Protein AF-A0A3N1IJ67-F1 (afdb_monomer)

Secondary structure (DSSP, 8-state):
-PPPEEEEEESBSS-EEEEHHHHTTSPPEEEEEEEEETTTEEEEEEEEE-BHHHHHHHT-BSS-TT-HHHHTT-EEEEEETTS-EEEEEGGGT-TTT-SS--EEESEETTEE-TTT--EEE-TT-SSGGG--SSEEEEEEE-------S-------------SS----HHHHHHHHHHHHHHH-TTS--EEEEPPP-SSGGGGGGHHHHHHHHHHTPPTTS-EEEEGGG--SHHHHHTTS-HHHHHHHHHHHHHHHHT-SSS-HHHHHHHHHHHHHTTT-HHHHHHHTT--HHHHHHHHHHHHHHHT--TTSHHHHHHHHHHHHT-

Solvent-accessible surface area (backbone atoms only — not comparable to full-atom values): 18160 Å² total; per-residue (Å²): 134,74,71,27,59,26,38,40,42,64,48,39,77,49,62,43,79,44,36,44,80,60,48,66,74,46,72,73,46,76,48,80,39,63,30,65,38,98,90,72,46,76,44,80,48,40,34,32,20,19,41,44,42,62,59,48,56,70,23,35,48,84,53,54,88,87,40,66,78,58,41,58,45,23,37,36,41,38,31,22,72,87,72,50,70,40,78,43,49,41,44,59,39,33,79,92,68,27,92,52,72,25,26,44,18,38,24,49,71,87,42,74,22,43,63,63,19,37,27,39,41,52,72,82,45,76,56,52,84,65,46,36,56,24,30,40,35,39,35,37,42,61,81,62,76,84,78,87,74,97,66,93,83,79,73,75,78,65,76,73,80,69,85,65,83,80,59,48,77,66,46,55,48,48,60,51,46,54,55,56,44,66,77,38,77,93,51,78,46,58,35,37,35,41,63,92,62,96,51,76,88,46,52,82,55,31,64,58,35,10,54,39,18,18,51,49,42,60,86,96,49,63,33,76,31,52,35,74,72,51,80,46,70,63,53,50,51,50,45,49,58,69,70,58,34,40,53,48,16,44,70,55,46,38,58,52,73,76,47,88,71,74,53,42,68,60,52,52,53,48,51,54,43,24,58,77,41,79,60,33,56,66,59,26,11,61,75,68,76,46,57,48,68,58,47,50,54,48,49,58,49,48,23,67,51,53,74,38,52,72,88,39,68,70,44,41,49,52,52,51,53,23,62,73,32,107

Nearest PDB structures (foldseek):
  2xts-assembly1_C  TM=7.575E-01  e=1.659E-07  Paracoccus pantotrophus
  6y0k-assembly1_AAA-2  TM=5.637E-01  e=2.765E-08  Thermus thermophilus HB8
  9f80-assembly1_A  TM=6.313E-01  e=5.065E-05  Mycobacterium tuberculosis H37Rv
  3onq-assembly3_D  TM=6.256E-01  e=1.806E-04  Bifidobacterium adolescentis ATCC 15703
  3onq-assembly1_B-2  TM=7.001E-01  e=9.109E-04  Bifidobacterium adolescentis ATCC 15703

Foldseek 3Di:
DDFFWEWEEAQFPATDIDTLVRQVVADKDKDWAWAQDPVPGIDTKIFMTHFPLVVRVVRHGPFDPVDPVLQQQKKKWWAAPVRQIDIDTSLCQDPVRHPDTWGQTQDMPNHGCGRFATWTDRRPDRHCSRTGTHIHYMYMYSLDDDDDDDDDDDDPPPPPDPDDDPPDVLRVVQVVQVVVCVVPVVDAAFWEFEDDDPDPVCVVCGVVLGLLQSLLDDPPHRDYGYSVVCPDLLSNCSSPDLVVLQVLLCLQCVLLCVDDPPDSVVLLLLLVLCVVVVNDLVSSCVVVVHDSVVSVVSVVVSCVSRVADSVDPVSNVSNVSSNSSD

Mean predicted aligned error: 17.34 Å

Structure (mmCIF, N/CA/C/O backbone):
data_AF-A0A3N1IJ67-F1
#
_entry.id   AF-A0A3N1IJ67-F1
#
loop_
_atom_site.group_PDB
_atom_site.id
_atom_site.type_symbol
_atom_site.label_atom_id
_atom_site.label_alt_id
_atom_site.label_comp_id
_atom_site.label_asym_id
_atom_site.label_entity_id
_atom_site.label_seq_id
_atom_site.pdbx_PDB_ins_code
_atom_site.Cartn_x
_atom_site.Cartn_y
_atom_site.Cartn_z
_atom_site.occupancy
_atom_site.B_iso_or_equiv
_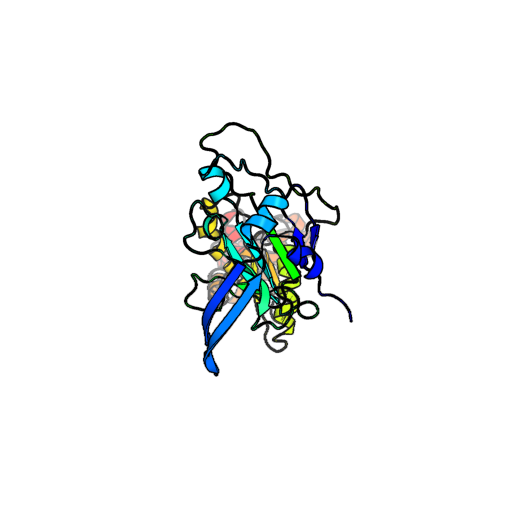atom_site.auth_seq_id
_atom_site.auth_comp_id
_atom_site.auth_asym_id
_atom_site.auth_atom_id
_atom_site.pdbx_PDB_model_num
ATOM 1 N N . MET A 1 1 ? 22.712 -24.349 -33.900 1.00 62.56 1 MET A N 1
ATOM 2 C CA . MET A 1 1 ? 22.867 -23.324 -32.844 1.00 62.56 1 MET A CA 1
ATOM 3 C C . MET A 1 1 ? 21.588 -22.506 -32.804 1.00 62.56 1 MET A C 1
ATOM 5 O O . MET A 1 1 ? 21.086 -22.170 -33.870 1.00 62.56 1 MET A O 1
ATOM 9 N N . THR A 1 2 ? 21.023 -22.254 -31.625 1.00 79.38 2 THR A N 1
ATOM 10 C CA . THR A 1 2 ? 19.795 -21.456 -31.481 1.00 79.38 2 THR A CA 1
ATOM 11 C C . THR A 1 2 ? 20.152 -19.975 -31.571 1.00 79.38 2 THR A C 1
ATOM 13 O O . THR A 1 2 ? 21.028 -19.523 -30.841 1.00 79.38 2 THR A O 1
ATOM 16 N N . LEU A 1 3 ? 19.504 -19.231 -32.470 1.00 89.31 3 LEU A N 1
ATOM 17 C CA . LEU A 1 3 ? 19.695 -17.783 -32.580 1.00 89.31 3 LEU A CA 1
ATOM 18 C C . LEU A 1 3 ? 18.987 -17.072 -31.426 1.00 89.31 3 LEU A C 1
ATOM 20 O O . LEU A 1 3 ? 17.816 -17.353 -31.149 1.00 89.31 3 LEU A O 1
ATOM 24 N N . ALA A 1 4 ? 19.672 -16.118 -30.802 1.00 90.94 4 ALA A N 1
ATOM 25 C CA . ALA A 1 4 ? 19.053 -15.225 -29.839 1.00 90.94 4 ALA A CA 1
ATOM 26 C C . ALA A 1 4 ? 18.039 -14.309 -30.541 1.00 90.94 4 ALA A C 1
ATOM 28 O O . ALA A 1 4 ? 18.234 -13.866 -31.679 1.00 90.94 4 ALA A O 1
ATOM 29 N N . ALA A 1 5 ? 16.933 -14.036 -29.853 1.00 91.88 5 ALA A N 1
ATOM 30 C CA . ALA A 1 5 ? 15.842 -13.236 -30.381 1.00 91.88 5 ALA A CA 1
ATOM 31 C C . ALA A 1 5 ? 15.432 -12.152 -29.384 1.00 91.88 5 ALA A C 1
ATOM 33 O O . ALA A 1 5 ? 15.178 -12.428 -28.213 1.00 91.88 5 ALA A O 1
ATOM 34 N N . LEU A 1 6 ? 15.302 -10.938 -29.902 1.00 95.25 6 LEU A N 1
ATOM 35 C CA . LEU A 1 6 ? 14.884 -9.732 -29.212 1.00 95.25 6 LEU A CA 1
ATOM 36 C C . LEU A 1 6 ? 13.409 -9.443 -29.517 1.00 95.25 6 LEU A C 1
ATOM 38 O O . LEU A 1 6 ? 13.013 -9.398 -30.682 1.00 95.25 6 LEU A O 1
ATOM 42 N N . ALA A 1 7 ? 12.588 -9.216 -28.495 1.00 95.56 7 ALA A N 1
ATOM 43 C CA . ALA A 1 7 ? 11.219 -8.736 -28.654 1.00 95.56 7 ALA A CA 1
ATOM 44 C C . ALA A 1 7 ? 11.161 -7.201 -28.668 1.00 95.56 7 ALA A C 1
ATOM 46 O O . ALA A 1 7 ? 11.639 -6.548 -27.746 1.00 95.56 7 ALA A O 1
ATOM 47 N N . LEU A 1 8 ? 10.520 -6.632 -29.684 1.00 95.69 8 LEU A N 1
ATOM 48 C CA . LEU A 1 8 ? 10.244 -5.209 -29.808 1.00 95.69 8 LEU A CA 1
ATOM 49 C C . LEU A 1 8 ? 8.745 -4.954 -29.599 1.00 95.69 8 LEU A C 1
ATOM 51 O O . LEU A 1 8 ? 7.914 -5.470 -30.350 1.00 95.69 8 LEU A O 1
ATOM 55 N N . THR A 1 9 ? 8.396 -4.196 -28.559 1.00 91.50 9 THR A N 1
ATOM 56 C CA . THR A 1 9 ? 7.014 -4.072 -28.055 1.00 91.50 9 THR A CA 1
ATOM 57 C C . THR A 1 9 ? 6.672 -2.649 -27.597 1.00 91.50 9 THR A C 1
ATOM 59 O O . THR A 1 9 ? 7.532 -1.771 -27.572 1.00 91.50 9 THR A O 1
ATOM 62 N N . GLY A 1 10 ? 5.417 -2.422 -27.196 1.00 89.50 10 GLY A N 1
ATOM 63 C CA . GLY A 1 10 ? 4.944 -1.139 -26.669 1.00 89.50 10 GLY A CA 1
ATOM 64 C C . GLY A 1 10 ? 4.146 -0.336 -27.695 1.00 89.50 10 GLY A C 1
ATOM 65 O O . GLY A 1 10 ? 3.434 -0.927 -28.507 1.00 89.50 10 GLY A O 1
ATOM 66 N N . ASP A 1 11 ? 4.257 0.989 -27.639 1.00 89.12 11 ASP A N 1
ATOM 67 C CA . ASP A 1 11 ? 3.524 1.949 -28.472 1.00 89.12 11 ASP A CA 1
ATOM 68 C C . ASP A 1 11 ? 4.128 2.050 -29.881 1.00 89.12 11 ASP A C 1
ATOM 70 O O . ASP A 1 11 ? 4.608 3.100 -30.316 1.00 89.12 11 ASP A O 1
ATOM 74 N N . LEU A 1 12 ? 4.111 0.918 -30.584 1.00 90.88 12 LEU A N 1
ATOM 75 C CA . LEU A 1 12 ? 4.636 0.721 -31.930 1.00 90.88 12 LEU A CA 1
ATOM 76 C C . LEU A 1 12 ? 3.528 0.199 -32.847 1.00 90.88 12 LEU A C 1
ATOM 78 O O . LEU A 1 12 ? 2.743 -0.668 -32.462 1.00 90.88 12 LEU A O 1
ATOM 82 N N . VAL A 1 13 ? 3.501 0.675 -34.087 1.00 91.38 13 VAL A N 1
ATOM 83 C CA . VAL A 1 13 ? 2.593 0.199 -35.139 1.00 91.38 13 VAL A CA 1
ATOM 84 C C . VAL A 1 13 ? 2.970 -1.218 -35.577 1.00 91.38 13 VAL A C 1
ATOM 86 O O . VAL A 1 13 ? 2.092 -2.028 -35.873 1.00 91.38 13 VAL A O 1
ATOM 89 N N . ARG A 1 14 ? 4.269 -1.542 -35.594 1.00 93.00 14 ARG A N 1
ATOM 90 C CA . ARG A 1 14 ? 4.808 -2.843 -36.018 1.00 93.00 14 ARG A CA 1
ATOM 91 C C . ARG A 1 14 ? 5.677 -3.492 -34.926 1.00 93.00 14 ARG A C 1
ATOM 93 O O . ARG A 1 14 ? 6.897 -3.558 -35.089 1.00 93.00 14 ARG A O 1
ATOM 100 N N . PRO A 1 15 ? 5.091 -4.010 -33.826 1.00 92.62 15 PRO A N 1
ATOM 101 C CA . PRO A 1 15 ? 5.814 -4.868 -32.889 1.00 92.62 15 PRO A CA 1
ATOM 102 C C . PRO A 1 15 ? 6.417 -6.074 -33.616 1.00 92.62 15 PRO A C 1
ATOM 104 O O . PRO A 1 15 ? 5.817 -6.615 -34.548 1.00 92.62 15 PRO A O 1
ATOM 107 N N . ALA A 1 16 ? 7.602 -6.512 -33.202 1.00 92.69 16 ALA A N 1
ATOM 108 C CA . ALA A 1 16 ? 8.335 -7.542 -33.928 1.00 92.69 16 ALA A CA 1
ATOM 109 C C . ALA A 1 16 ? 9.220 -8.379 -33.010 1.00 92.69 16 ALA A C 1
ATOM 111 O O . ALA A 1 16 ? 9.623 -7.948 -31.935 1.00 92.69 16 ALA A O 1
ATOM 112 N N . ARG A 1 17 ? 9.581 -9.574 -33.476 1.00 95.81 17 ARG A N 1
ATOM 113 C CA . ARG A 1 17 ? 10.693 -10.344 -32.920 1.00 95.81 17 ARG A CA 1
ATOM 114 C C . ARG A 1 17 ? 11.853 -10.292 -33.907 1.00 95.81 17 ARG A C 1
ATOM 116 O O . ARG A 1 17 ? 11.677 -10.631 -35.080 1.00 95.81 17 ARG A O 1
ATOM 123 N N . LEU A 1 18 ? 13.006 -9.816 -33.456 1.00 95.75 18 LEU A N 1
ATOM 124 C CA . LEU A 1 18 ? 14.184 -9.561 -34.279 1.00 95.75 18 LEU A CA 1
ATOM 125 C C . LEU A 1 18 ? 15.323 -10.494 -33.868 1.00 95.75 18 LEU A C 1
ATOM 127 O O . LEU A 1 18 ? 15.504 -10.786 -32.691 1.00 95.75 18 LEU A O 1
ATOM 131 N N . THR A 1 19 ? 16.093 -10.953 -34.845 1.00 96.56 19 THR A N 1
ATOM 132 C CA . THR A 1 19 ? 17.344 -11.697 -34.651 1.00 96.56 19 THR A CA 1
ATOM 133 C C . THR A 1 19 ? 18.490 -10.895 -35.261 1.00 96.56 19 THR A C 1
ATOM 135 O O . THR A 1 19 ? 18.246 -9.996 -36.072 1.00 96.56 19 THR A O 1
ATOM 138 N N . VAL A 1 20 ? 19.736 -11.230 -34.926 1.00 96.06 20 VAL A N 1
ATOM 139 C CA . VAL A 1 20 ? 20.925 -10.592 -35.522 1.00 96.06 20 VAL A CA 1
ATOM 140 C C . VAL A 1 20 ? 20.895 -10.599 -37.064 1.00 96.06 20 VAL A C 1
ATOM 142 O O . VAL A 1 20 ? 21.009 -9.517 -37.645 1.00 96.06 20 VAL A O 1
ATOM 145 N N . PRO A 1 21 ? 20.588 -11.718 -37.757 1.00 96.31 21 PRO A N 1
ATOM 146 C CA . PRO A 1 21 ? 20.438 -11.719 -39.216 1.00 96.31 21 PRO A CA 1
ATOM 147 C C . PRO A 1 21 ? 19.405 -10.725 -39.755 1.00 96.31 21 PRO A C 1
ATOM 149 O O . PRO A 1 21 ? 19.560 -10.182 -40.847 1.00 96.31 21 PRO A O 1
ATOM 152 N N . ARG A 1 22 ? 18.334 -10.460 -38.996 1.00 96.06 22 ARG A N 1
ATOM 153 C CA . ARG A 1 22 ? 17.338 -9.457 -39.382 1.00 96.06 22 ARG A CA 1
ATOM 154 C C . ARG A 1 22 ? 17.868 -8.040 -39.176 1.00 96.06 22 ARG A C 1
ATOM 156 O O . ARG A 1 22 ? 17.641 -7.204 -40.043 1.00 96.06 22 ARG A O 1
ATOM 163 N N . LEU A 1 23 ? 18.575 -7.782 -38.075 1.00 97.38 23 LEU A N 1
ATOM 164 C CA . LEU A 1 23 ? 19.175 -6.480 -37.754 1.00 97.38 23 LEU A CA 1
ATOM 165 C C . LEU A 1 23 ? 20.252 -6.051 -38.762 1.00 97.38 23 LEU A C 1
ATOM 167 O O . LEU A 1 23 ? 20.389 -4.862 -39.041 1.00 97.38 23 LEU A O 1
ATOM 171 N N . LEU A 1 24 ? 20.941 -7.009 -39.384 1.00 97.00 24 LEU A N 1
ATOM 172 C CA . LEU A 1 24 ? 21.907 -6.755 -40.459 1.00 97.00 24 LEU A CA 1
ATOM 173 C C . LEU A 1 24 ? 21.292 -6.125 -41.724 1.00 97.00 24 LEU A C 1
ATOM 175 O O . LEU A 1 24 ? 22.024 -5.622 -42.570 1.00 97.00 24 LEU A O 1
ATOM 179 N N . ARG A 1 25 ? 19.959 -6.131 -41.871 1.00 97.19 25 ARG A N 1
ATOM 180 C CA . ARG A 1 25 ? 19.266 -5.545 -43.034 1.00 97.19 25 ARG A CA 1
ATOM 181 C C . 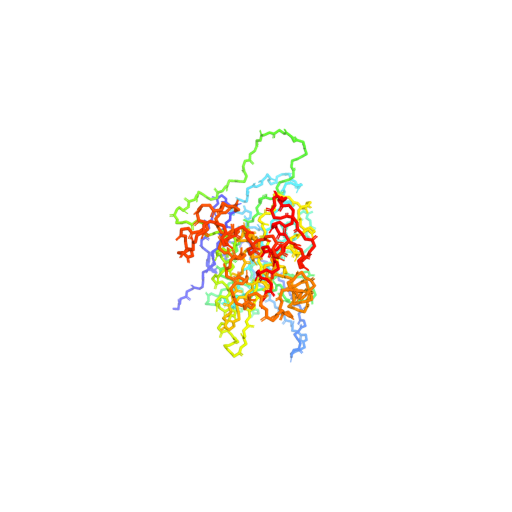ARG A 1 25 ? 19.160 -4.019 -42.987 1.00 97.19 25 ARG A C 1
ATOM 183 O O . ARG A 1 25 ? 18.834 -3.418 -44.006 1.00 97.19 25 ARG A O 1
ATOM 190 N N . TRP A 1 26 ? 19.397 -3.405 -41.830 1.00 98.19 26 TRP A N 1
ATOM 191 C CA . TRP A 1 26 ? 19.488 -1.949 -41.696 1.00 98.19 26 TRP A CA 1
ATOM 192 C C . TRP A 1 26 ? 20.908 -1.461 -42.026 1.00 98.19 26 TRP A C 1
ATOM 194 O O . TRP A 1 26 ? 21.849 -2.256 -41.971 1.00 98.19 26 TRP A O 1
ATOM 204 N N . PRO A 1 27 ? 21.105 -0.171 -42.352 1.00 98.00 27 PRO A N 1
ATOM 205 C CA . PRO A 1 27 ? 22.441 0.403 -42.478 1.00 98.00 27 PRO A CA 1
ATOM 206 C C . PRO A 1 27 ? 23.270 0.166 -41.211 1.00 98.00 27 PRO A C 1
ATOM 208 O O . PRO A 1 27 ? 22.806 0.414 -40.100 1.00 98.00 27 PRO A O 1
ATOM 211 N N . GLN A 1 28 ? 24.489 -0.347 -41.378 1.00 97.56 28 GLN A N 1
ATOM 212 C CA . GLN A 1 28 ? 25.373 -0.677 -40.262 1.00 97.56 28 GLN A CA 1
ATOM 213 C C . GLN A 1 28 ? 26.304 0.494 -39.950 1.00 97.56 28 GLN A C 1
ATOM 215 O O . GLN A 1 28 ? 26.880 1.108 -40.849 1.00 97.56 28 GLN A O 1
ATOM 220 N N . HIS A 1 29 ? 26.488 0.764 -38.664 1.00 96.75 29 HIS A N 1
ATOM 221 C CA . HIS A 1 29 ? 27.387 1.783 -38.140 1.00 96.75 29 HIS A CA 1
ATOM 222 C C . HIS A 1 29 ? 28.405 1.147 -37.204 1.00 96.75 29 HIS A C 1
ATOM 224 O O . HIS A 1 29 ? 28.196 0.038 -36.712 1.00 96.75 29 HIS A O 1
ATOM 230 N N . ARG A 1 30 ? 29.512 1.851 -36.970 1.00 96.06 30 ARG A N 1
ATOM 231 C CA . ARG A 1 30 ? 30.570 1.428 -36.055 1.00 96.06 30 ARG A CA 1
ATOM 232 C C . ARG A 1 30 ? 30.766 2.475 -34.973 1.00 96.06 30 ARG A C 1
ATOM 234 O O . ARG A 1 30 ? 30.673 3.665 -35.266 1.00 96.06 30 ARG A O 1
ATOM 241 N N . ALA A 1 31 ? 31.050 2.018 -33.762 1.00 93.06 31 ALA A N 1
ATOM 242 C CA . ALA A 1 31 ? 31.454 2.867 -32.654 1.00 93.06 31 ALA A CA 1
ATOM 243 C C . ALA A 1 31 ? 32.605 2.203 -31.897 1.00 93.06 31 ALA A C 1
ATOM 245 O O . ALA A 1 31 ? 32.491 1.052 -31.467 1.00 93.06 31 ALA A O 1
ATOM 246 N N . ASP A 1 32 ? 33.706 2.931 -31.745 1.00 91.19 32 ASP A N 1
ATOM 247 C CA . ASP A 1 32 ? 34.808 2.562 -30.865 1.00 91.19 32 ASP A CA 1
ATOM 248 C C . ASP A 1 32 ? 34.519 3.173 -29.492 1.00 91.19 32 ASP A C 1
ATOM 250 O O . ASP A 1 32 ? 34.453 4.394 -29.357 1.00 91.19 32 ASP A O 1
ATOM 254 N N . VAL A 1 33 ? 34.299 2.333 -28.480 1.00 86.88 33 VAL A N 1
ATOM 255 C CA . VAL A 1 33 ? 33.896 2.795 -27.147 1.00 86.88 33 VAL A CA 1
ATOM 256 C C . VAL A 1 33 ? 34.881 2.303 -26.105 1.00 86.88 33 VAL A C 1
ATOM 258 O O . VAL A 1 33 ? 35.372 1.174 -26.163 1.00 86.88 33 VAL A O 1
ATOM 261 N N . SER A 1 34 ? 35.171 3.179 -25.148 1.00 81.44 34 SER A N 1
ATOM 262 C CA . SER A 1 34 ? 36.040 2.882 -24.016 1.00 81.44 34 SER A CA 1
ATOM 263 C C . SER A 1 34 ? 35.209 2.937 -22.746 1.00 81.44 34 SER A C 1
ATOM 265 O O . SER A 1 34 ? 34.618 3.974 -22.461 1.00 81.44 34 SER A O 1
ATOM 267 N N . PHE A 1 35 ? 35.147 1.846 -21.990 1.00 70.44 35 PHE A N 1
ATOM 268 C CA . PHE A 1 35 ? 34.426 1.817 -20.719 1.00 70.44 35 PHE A CA 1
ATOM 269 C C . PHE A 1 35 ? 35.336 1.357 -19.588 1.00 70.44 35 PHE A C 1
ATOM 271 O O . PHE A 1 35 ? 36.131 0.428 -19.733 1.00 70.44 35 PHE A O 1
ATOM 278 N N . GLU A 1 36 ? 35.228 2.036 -18.451 1.00 66.19 36 GLU A N 1
ATOM 279 C CA . GLU A 1 36 ? 35.971 1.700 -17.245 1.00 66.19 36 GLU A CA 1
ATOM 280 C C . GLU A 1 36 ? 35.244 0.588 -16.482 1.00 66.19 36 GLU A C 1
ATOM 282 O O . GLU A 1 36 ? 34.134 0.769 -15.977 1.00 66.19 36 GLU A O 1
ATOM 287 N N . CYS A 1 37 ? 35.863 -0.590 -16.419 1.00 59.59 37 CYS A N 1
ATOM 288 C CA . CYS A 1 37 ? 35.397 -1.688 -15.585 1.00 59.59 37 CYS A CA 1
ATOM 289 C C . CYS A 1 37 ? 36.096 -1.621 -14.226 1.00 59.59 37 CYS A C 1
ATOM 291 O O . CYS A 1 37 ? 37.324 -1.680 -14.161 1.00 59.59 37 CYS A O 1
ATOM 293 N N . ALA A 1 38 ? 35.318 -1.607 -13.141 1.00 59.56 38 ALA A N 1
ATOM 294 C CA . ALA A 1 38 ? 35.835 -1.532 -11.771 1.00 59.56 38 ALA A CA 1
ATOM 295 C C . ALA A 1 38 ? 36.883 -2.616 -11.433 1.00 59.56 38 ALA A C 1
ATOM 297 O O . ALA A 1 38 ? 37.756 -2.393 -10.602 1.00 59.56 38 ALA A O 1
ATOM 298 N N . THR A 1 39 ? 36.811 -3.783 -12.078 1.00 61.97 39 THR A N 1
ATOM 299 C CA . THR A 1 39 ? 37.699 -4.932 -11.838 1.00 61.97 39 THR A CA 1
ATOM 300 C C . THR A 1 39 ? 38.798 -5.124 -12.881 1.00 61.97 39 THR A C 1
ATOM 302 O O . THR A 1 39 ? 39.750 -5.850 -12.614 1.00 61.97 39 THR A O 1
ATOM 305 N N . SER A 1 40 ? 38.697 -4.515 -14.065 1.00 63.22 40 SER A N 1
ATOM 306 C CA . SER A 1 40 ? 39.604 -4.803 -15.191 1.00 63.22 40 SER A CA 1
ATOM 307 C C . SER A 1 40 ? 40.135 -3.564 -15.916 1.00 63.22 40 SER A C 1
ATOM 309 O O . SER A 1 40 ? 40.696 -3.696 -17.002 1.00 63.22 40 SER A O 1
ATOM 311 N N . GLY A 1 41 ? 39.964 -2.376 -15.332 1.00 70.88 41 GLY A N 1
ATOM 312 C CA . GLY A 1 41 ? 40.426 -1.114 -15.905 1.00 70.88 41 GLY A CA 1
ATOM 313 C C . GLY A 1 41 ? 39.653 -0.703 -17.161 1.00 70.88 41 GLY A C 1
ATOM 314 O O . GLY A 1 41 ? 38.560 -1.206 -17.436 1.00 70.88 41 GLY A O 1
ATOM 315 N N . ILE A 1 42 ? 40.217 0.237 -17.920 1.00 77.38 42 ILE A N 1
ATOM 316 C CA . ILE A 1 42 ? 39.618 0.745 -19.159 1.00 77.38 42 ILE A CA 1
ATOM 317 C C . ILE A 1 42 ? 39.698 -0.330 -20.246 1.00 77.38 42 ILE A C 1
ATOM 319 O O . ILE A 1 42 ? 40.770 -0.843 -20.565 1.00 77.38 42 ILE A O 1
ATOM 323 N N . ARG A 1 43 ? 38.546 -0.662 -20.826 1.00 77.31 43 ARG A N 1
ATOM 324 C CA . ARG A 1 43 ? 38.395 -1.617 -21.924 1.00 77.31 43 ARG A CA 1
ATOM 325 C C . ARG A 1 43 ? 38.011 -0.868 -23.188 1.00 77.31 43 ARG A C 1
ATOM 327 O O . ARG A 1 43 ? 37.080 -0.070 -23.155 1.00 77.31 43 ARG A O 1
ATOM 334 N N . HIS A 1 44 ? 38.704 -1.155 -24.285 1.00 87.00 44 HIS A N 1
ATOM 335 C CA . HIS A 1 44 ? 38.412 -0.609 -25.607 1.00 87.00 44 HIS A CA 1
ATOM 336 C C . HIS A 1 44 ? 37.771 -1.698 -26.456 1.00 87.00 44 HIS A C 1
ATOM 338 O O . HIS A 1 44 ? 38.362 -2.762 -26.622 1.00 87.00 44 HIS A O 1
ATOM 344 N N . HIS A 1 45 ? 36.578 -1.429 -26.973 1.00 90.62 45 HIS A N 1
ATOM 345 C CA . HIS A 1 45 ? 35.849 -2.363 -27.820 1.00 90.62 45 HIS A CA 1
ATOM 346 C C . HIS A 1 45 ? 35.248 -1.629 -29.015 1.00 90.62 45 HIS A C 1
ATOM 348 O O . HIS A 1 45 ? 34.734 -0.513 -28.885 1.00 90.62 45 HIS A O 1
ATOM 354 N N . ARG A 1 46 ? 35.286 -2.273 -30.181 1.00 94.62 46 ARG A N 1
ATOM 355 C CA . ARG A 1 46 ? 34.627 -1.800 -31.395 1.00 94.62 46 ARG A CA 1
ATOM 356 C C . ARG A 1 46 ? 33.316 -2.536 -31.583 1.00 94.62 46 ARG A C 1
ATOM 358 O O . ARG A 1 46 ? 33.290 -3.745 -31.784 1.00 94.62 46 ARG A O 1
ATOM 365 N N . PHE A 1 47 ? 32.224 -1.792 -31.610 1.00 96.12 47 PHE A N 1
ATOM 366 C CA . PHE A 1 47 ? 30.901 -2.336 -31.875 1.00 96.12 47 PHE A CA 1
ATOM 367 C C . PHE A 1 47 ? 30.465 -2.015 -33.296 1.00 96.12 47 PHE A C 1
ATOM 369 O O . PHE A 1 47 ? 30.771 -0.939 -33.815 1.00 96.12 47 PHE A O 1
ATOM 376 N N . ALA A 1 48 ? 29.713 -2.927 -33.912 1.00 97.62 48 ALA A N 1
ATOM 377 C CA . ALA A 1 48 ? 29.010 -2.649 -35.158 1.00 97.62 48 ALA A CA 1
ATOM 378 C C . ALA A 1 48 ? 27.551 -3.096 -35.080 1.00 97.62 48 ALA A C 1
ATOM 380 O O . ALA A 1 48 ? 27.246 -4.144 -34.514 1.00 97.62 48 ALA A O 1
ATOM 381 N N . GLY A 1 49 ? 26.649 -2.291 -35.633 1.00 98.00 49 GLY A N 1
ATOM 382 C CA . GLY A 1 49 ? 25.212 -2.555 -35.651 1.00 98.00 49 GLY A CA 1
ATOM 383 C C . GLY A 1 49 ? 24.416 -1.406 -36.260 1.00 98.00 49 GLY A C 1
ATOM 384 O O . GLY A 1 49 ? 24.975 -0.332 -36.506 1.00 98.00 49 GLY A O 1
ATOM 385 N N . PRO A 1 50 ? 23.112 -1.595 -36.508 1.00 98.31 50 PRO A N 1
ATOM 386 C CA . PRO A 1 50 ? 22.246 -0.495 -36.896 1.00 98.31 50 PRO A CA 1
ATOM 387 C C . PRO A 1 50 ? 22.062 0.516 -35.765 1.00 98.31 50 PRO A C 1
ATOM 389 O O . PRO A 1 50 ? 22.225 0.200 -34.581 1.00 98.31 50 PRO A O 1
ATOM 392 N N . ARG A 1 51 ? 21.660 1.739 -36.125 1.00 98.25 51 ARG A N 1
ATOM 393 C CA . ARG A 1 51 ? 21.220 2.719 -35.127 1.00 98.25 51 ARG A CA 1
ATOM 394 C C . ARG A 1 51 ? 19.945 2.213 -34.479 1.00 98.25 51 ARG A C 1
ATOM 396 O O . ARG A 1 51 ? 19.022 1.778 -35.171 1.00 98.25 51 ARG A O 1
ATOM 403 N N . LEU A 1 52 ? 19.861 2.336 -33.158 1.00 98.06 52 LEU A N 1
ATOM 404 C CA . LEU A 1 52 ? 18.636 2.012 -32.437 1.00 98.06 52 LEU A CA 1
ATOM 405 C C . LEU A 1 52 ? 17.458 2.842 -32.973 1.00 98.06 52 LEU A C 1
ATOM 407 O O . LEU A 1 52 ? 16.363 2.313 -33.146 1.00 98.06 52 LEU A O 1
ATOM 411 N N . TYR A 1 53 ? 17.707 4.108 -33.321 1.00 97.62 53 TYR A N 1
ATOM 412 C CA . TYR A 1 53 ? 16.718 4.988 -33.943 1.00 97.62 53 TYR A CA 1
ATOM 413 C C . TYR A 1 53 ? 16.110 4.410 -35.216 1.00 97.62 53 TYR A C 1
ATOM 415 O O . TYR A 1 53 ? 14.891 4.333 -35.296 1.00 97.62 53 TYR A O 1
ATOM 423 N N . ASP A 1 54 ? 16.914 3.952 -36.177 1.00 97.56 54 ASP A N 1
ATOM 424 C CA . ASP A 1 54 ? 16.393 3.474 -37.465 1.00 97.56 54 ASP A CA 1
ATOM 425 C C . ASP A 1 54 ? 15.540 2.209 -37.297 1.00 97.56 54 ASP A C 1
ATOM 427 O O . ASP A 1 54 ? 14.509 2.044 -37.953 1.00 97.56 54 ASP A O 1
ATOM 431 N N . VAL A 1 55 ? 15.938 1.328 -36.372 1.00 98.00 55 VAL A N 1
ATOM 432 C CA . VAL A 1 55 ? 15.184 0.111 -36.041 1.00 98.00 55 VAL A CA 1
ATOM 433 C C . VAL A 1 55 ? 13.842 0.461 -35.393 1.00 98.00 55 VAL A C 1
ATOM 435 O O . VAL A 1 55 ? 12.807 -0.089 -35.774 1.00 98.00 55 VAL A O 1
ATOM 438 N N . LEU A 1 56 ? 13.836 1.381 -34.424 1.00 97.62 56 LEU A N 1
ATOM 439 C CA . LEU A 1 56 ? 12.612 1.781 -33.729 1.00 97.62 56 LEU A CA 1
ATOM 440 C C . LEU A 1 56 ? 11.700 2.644 -34.604 1.00 97.62 56 LEU A C 1
ATOM 442 O O . LEU A 1 56 ? 10.486 2.467 -34.560 1.00 97.62 56 LEU A O 1
ATOM 446 N N . ALA A 1 57 ? 12.260 3.540 -35.415 1.00 95.56 57 ALA A N 1
ATOM 447 C CA . ALA A 1 57 ? 11.522 4.368 -36.359 1.00 95.56 57 ALA A CA 1
ATOM 448 C C . ALA A 1 57 ? 10.835 3.509 -37.429 1.00 95.56 57 ALA A C 1
ATOM 450 O O . ALA A 1 57 ? 9.658 3.737 -37.714 1.00 95.56 57 ALA A O 1
ATOM 451 N N . ASP A 1 58 ? 11.502 2.467 -37.949 1.00 96.62 58 ASP A N 1
ATOM 452 C CA . ASP A 1 58 ? 10.842 1.495 -38.828 1.00 96.62 58 ASP A CA 1
ATOM 453 C C . ASP A 1 58 ? 9.698 0.776 -38.094 1.00 96.62 58 ASP A C 1
ATOM 455 O O . ASP A 1 58 ? 8.627 0.589 -38.655 1.00 96.62 58 ASP A O 1
ATOM 459 N N . ALA A 1 59 ? 9.810 0.465 -36.802 1.00 95.69 59 ALA A N 1
ATOM 460 C CA . ALA A 1 59 ? 8.685 -0.122 -36.065 1.00 95.69 59 ALA A CA 1
ATOM 461 C C . ALA A 1 59 ? 7.468 0.821 -35.891 1.00 95.69 59 ALA A C 1
ATOM 463 O O . ALA A 1 59 ? 6.389 0.363 -35.503 1.00 95.69 59 ALA A O 1
ATOM 464 N N . GLY A 1 60 ? 7.603 2.107 -36.231 1.00 94.44 60 GLY A N 1
ATOM 465 C CA . GLY A 1 60 ? 6.515 3.081 -36.285 1.00 94.44 60 GLY A CA 1
ATOM 466 C C . GLY A 1 60 ? 5.997 3.465 -34.899 1.00 94.44 60 GLY A C 1
ATOM 467 O O . GLY A 1 60 ? 4.909 3.032 -34.530 1.00 94.44 60 GLY A O 1
ATOM 468 N N . PRO A 1 61 ? 6.742 4.243 -34.102 1.00 92.94 61 PRO A N 1
ATOM 469 C CA . PRO A 1 61 ? 6.279 4.709 -32.799 1.00 92.94 61 PRO A CA 1
ATOM 470 C C . PRO A 1 61 ? 5.059 5.629 -32.925 1.00 92.94 61 PRO A C 1
ATOM 472 O O . PRO A 1 61 ? 4.912 6.360 -33.901 1.00 92.94 61 PRO A O 1
ATOM 475 N N . GLY A 1 62 ? 4.172 5.599 -31.928 1.00 88.62 62 GLY A N 1
ATOM 476 C CA . GLY A 1 62 ? 2.889 6.321 -31.920 1.00 88.62 62 GLY A CA 1
ATOM 477 C C . GLY A 1 62 ? 2.957 7.852 -31.758 1.00 88.62 62 GLY A C 1
ATOM 478 O O . GLY A 1 62 ? 2.122 8.424 -31.048 1.00 88.62 62 GLY A O 1
ATOM 479 N N . PHE A 1 63 ? 3.945 8.516 -32.359 1.00 87.44 63 PHE A N 1
ATOM 480 C CA . PHE A 1 63 ? 4.074 9.975 -32.433 1.00 87.44 63 PHE A CA 1
ATOM 481 C C . PHE A 1 63 ? 4.102 10.466 -33.882 1.00 87.44 63 PHE A C 1
ATOM 483 O O . PHE A 1 63 ? 4.361 9.701 -34.808 1.00 87.44 63 PHE A O 1
ATOM 490 N N . ASP A 1 64 ? 3.891 11.766 -34.073 1.00 85.56 64 ASP A N 1
ATOM 491 C CA . ASP A 1 64 ? 4.147 12.433 -35.349 1.00 85.56 64 ASP A CA 1
ATOM 492 C C . ASP A 1 64 ? 5.666 12.652 -35.547 1.00 85.56 64 ASP A C 1
ATOM 494 O O . ASP A 1 64 ? 6.282 13.413 -34.788 1.00 85.56 64 ASP A O 1
ATOM 498 N N . PRO A 1 65 ? 6.306 12.015 -36.552 1.00 84.38 65 PRO A N 1
ATOM 499 C CA . PRO A 1 65 ? 7.747 12.121 -36.768 1.00 84.38 65 PRO A CA 1
ATOM 500 C C . PRO A 1 65 ? 8.201 13.534 -37.166 1.00 84.38 65 PRO A C 1
ATOM 502 O O . PRO A 1 65 ? 9.356 13.886 -36.916 1.00 84.38 65 PRO A O 1
ATOM 505 N N . GLY A 1 66 ? 7.322 14.364 -37.738 1.00 86.50 66 GLY A N 1
ATOM 506 C CA . GLY A 1 66 ? 7.628 15.755 -38.085 1.00 86.50 66 GLY A CA 1
ATOM 507 C C . GLY A 1 66 ? 7.563 16.704 -36.886 1.00 86.50 66 GLY A C 1
ATOM 508 O O . GLY A 1 66 ? 8.155 17.786 -36.898 1.00 86.50 66 GLY A O 1
ATOM 509 N N . ARG A 1 67 ? 6.884 16.304 -35.805 1.00 87.50 67 ARG A N 1
ATOM 510 C CA . ARG A 1 67 ? 6.676 17.145 -34.626 1.00 87.50 67 ARG A CA 1
ATOM 511 C C . ARG A 1 67 ? 7.695 16.824 -33.541 1.00 87.50 67 ARG A C 1
ATOM 513 O O . ARG A 1 67 ? 7.416 16.077 -32.610 1.00 87.50 67 ARG A O 1
ATOM 520 N N . ARG A 1 68 ? 8.849 17.496 -33.587 1.00 86.25 68 ARG A N 1
ATOM 521 C CA . ARG A 1 68 ? 9.956 17.341 -32.618 1.00 86.25 68 ARG A CA 1
ATOM 522 C C . ARG A 1 68 ? 9.506 17.229 -31.154 1.00 86.25 68 ARG A C 1
ATOM 524 O O . ARG A 1 68 ? 9.900 16.300 -30.463 1.00 86.25 68 ARG A O 1
ATOM 531 N N . LYS A 1 69 ? 8.623 18.125 -30.695 1.00 84.44 69 LYS A N 1
ATOM 532 C CA . LYS A 1 69 ? 8.097 18.116 -29.314 1.00 84.44 69 LYS A CA 1
ATOM 533 C C . LYS A 1 69 ? 7.286 16.859 -28.962 1.00 84.44 69 LYS A C 1
ATOM 535 O O . LYS A 1 69 ? 7.273 16.470 -27.803 1.00 84.44 69 LYS A O 1
ATOM 540 N N . ASP A 1 70 ? 6.607 16.245 -29.930 1.00 84.88 70 ASP A N 1
ATOM 541 C CA . ASP A 1 70 ? 5.812 15.027 -29.717 1.00 84.88 70 ASP A CA 1
ATOM 542 C C . ASP A 1 70 ? 6.709 13.798 -29.518 1.00 84.88 70 ASP A C 1
ATOM 544 O O . ASP A 1 70 ? 6.397 12.934 -28.707 1.00 84.88 70 ASP A O 1
ATOM 548 N N . ARG A 1 71 ? 7.866 13.754 -30.189 1.00 90.75 71 ARG A N 1
ATOM 549 C CA . ARG A 1 71 ? 8.851 12.665 -30.063 1.00 90.75 71 ARG A CA 1
ATOM 550 C C . ARG A 1 71 ? 9.508 12.636 -28.679 1.00 90.75 71 ARG A C 1
ATOM 552 O O . ARG A 1 71 ? 9.731 11.569 -28.118 1.00 90.75 71 ARG A O 1
ATOM 559 N N . LEU A 1 72 ? 9.754 13.813 -28.092 1.00 89.00 72 LEU A N 1
ATOM 560 C CA . LEU A 1 72 ? 10.472 13.979 -26.817 1.00 89.00 72 LEU A CA 1
ATOM 561 C C . LEU A 1 72 ? 9.788 13.347 -25.595 1.00 89.00 72 LEU A C 1
ATOM 563 O O . LEU A 1 72 ? 10.440 13.171 -24.570 1.00 89.00 72 LEU A O 1
ATOM 567 N N . ARG A 1 73 ? 8.499 13.001 -25.674 1.00 88.69 73 ARG A N 1
ATOM 568 C CA . ARG A 1 73 ? 7.771 12.379 -24.552 1.00 88.69 73 ARG A CA 1
ATOM 569 C C . ARG A 1 73 ? 7.909 10.856 -24.482 1.00 88.69 73 ARG A C 1
ATOM 571 O O . ARG A 1 73 ? 7.316 10.248 -23.597 1.00 88.69 73 ARG A O 1
ATOM 578 N N . PHE A 1 74 ? 8.606 10.236 -25.432 1.00 91.69 74 PHE A N 1
ATOM 579 C CA . PHE A 1 74 ? 8.713 8.781 -25.515 1.00 91.69 74 PHE A CA 1
ATOM 580 C C . PHE A 1 74 ? 9.900 8.258 -24.706 1.00 91.69 74 PHE A C 1
ATOM 582 O O . PHE A 1 74 ? 10.998 8.816 -24.757 1.00 91.69 74 PHE A O 1
ATOM 589 N N . LEU A 1 75 ? 9.672 7.154 -23.994 1.00 94.94 75 LEU A N 1
ATOM 590 C CA . LEU A 1 75 ? 10.680 6.396 -23.259 1.00 94.94 75 LEU A CA 1
ATOM 591 C C . LEU A 1 75 ? 10.928 5.044 -23.926 1.00 94.94 75 LEU A C 1
ATOM 593 O O . LEU A 1 75 ? 10.046 4.460 -24.555 1.00 94.94 75 LEU A O 1
ATOM 597 N N . ILE A 1 76 ? 12.139 4.533 -23.759 1.00 97.38 76 ILE A N 1
ATOM 598 C CA . ILE A 1 76 ? 12.604 3.261 -24.295 1.00 97.38 76 ILE A CA 1
ATOM 599 C C . ILE A 1 76 ? 13.185 2.472 -23.127 1.00 97.38 76 ILE A C 1
ATOM 601 O O . ILE A 1 76 ? 14.178 2.881 -22.534 1.00 97.38 76 ILE A O 1
ATOM 605 N N . ALA A 1 77 ? 12.571 1.342 -22.793 1.00 96.44 77 ALA A N 1
ATOM 606 C CA . ALA A 1 77 ? 13.070 0.415 -21.786 1.00 96.44 77 ALA A CA 1
ATOM 607 C C . ALA A 1 77 ? 13.734 -0.786 -22.467 1.00 96.44 77 ALA A C 1
ATOM 609 O O . ALA A 1 77 ? 13.153 -1.394 -23.368 1.00 96.44 77 ALA A O 1
ATOM 610 N N . VAL A 1 78 ? 14.936 -1.138 -22.022 1.00 96.31 78 VAL A N 1
ATOM 611 C CA . VAL A 1 78 ? 15.769 -2.208 -22.583 1.00 96.31 78 VAL A CA 1
ATOM 612 C C . VAL A 1 78 ? 16.060 -3.238 -21.496 1.00 96.31 78 VAL A C 1
ATOM 614 O O . VAL A 1 78 ? 16.328 -2.871 -20.354 1.00 96.31 78 VAL A O 1
ATOM 617 N N . THR A 1 79 ? 15.971 -4.525 -21.837 1.00 94.06 79 THR A N 1
ATOM 618 C CA . THR A 1 79 ? 16.167 -5.656 -20.912 1.00 94.06 79 THR A CA 1
ATOM 619 C C . THR A 1 79 ? 17.179 -6.650 -21.474 1.00 94.06 79 THR A C 1
ATOM 621 O O . THR A 1 79 ? 17.012 -7.111 -22.606 1.00 94.06 79 THR A O 1
ATOM 624 N N . GLY A 1 80 ? 18.198 -6.987 -20.683 1.00 91.12 80 GLY A N 1
ATOM 625 C CA . GLY A 1 80 ? 19.215 -7.999 -20.982 1.00 91.12 80 GLY A CA 1
ATOM 626 C C . GLY A 1 80 ? 18.808 -9.414 -20.564 1.00 91.12 80 GLY A C 1
ATOM 627 O O . GLY A 1 80 ? 17.798 -9.620 -19.890 1.00 91.12 80 GLY A O 1
ATOM 628 N N . THR A 1 81 ? 19.588 -10.416 -20.970 1.00 89.38 81 THR A N 1
ATOM 629 C CA . THR A 1 81 ? 19.400 -11.824 -20.566 1.00 89.38 81 THR A CA 1
ATOM 630 C C . THR A 1 81 ? 19.651 -12.075 -19.080 1.00 89.38 81 THR A C 1
ATOM 632 O O . THR A 1 81 ? 19.110 -13.024 -18.524 1.00 89.38 81 THR A O 1
ATOM 635 N N . ASP A 1 82 ? 20.476 -11.250 -18.445 1.00 83.50 82 ASP A N 1
ATOM 636 C CA . ASP A 1 82 ? 20.876 -11.329 -17.036 1.00 83.50 82 ASP A CA 1
ATOM 637 C C . ASP A 1 82 ? 19.919 -10.581 -16.089 1.00 83.50 82 ASP A C 1
ATOM 639 O O . ASP A 1 82 ? 20.176 -10.483 -14.891 1.00 83.50 82 ASP A O 1
ATOM 643 N N . GLY A 1 83 ? 18.809 -10.053 -16.617 1.00 82.56 83 GLY A N 1
ATOM 644 C CA . GLY A 1 83 ? 17.875 -9.215 -15.866 1.00 82.56 83 GLY A CA 1
ATOM 645 C C . GLY A 1 83 ? 18.349 -7.770 -15.694 1.00 82.56 83 GLY A C 1
ATOM 646 O O . GLY A 1 83 ? 17.705 -7.012 -14.973 1.00 82.56 83 GLY A O 1
ATOM 647 N N . HIS A 1 84 ? 19.445 -7.363 -16.344 1.00 86.25 84 HIS A N 1
ATOM 648 C CA . HIS A 1 84 ? 19.889 -5.974 -16.331 1.00 86.25 84 HIS A CA 1
ATOM 649 C C . HIS A 1 84 ? 18.972 -5.094 -17.186 1.00 86.25 84 HIS A C 1
ATOM 651 O O . HIS A 1 84 ? 18.480 -5.505 -18.244 1.00 86.25 84 HIS A O 1
ATOM 657 N N . HIS A 1 85 ? 18.736 -3.865 -16.728 1.00 89.56 85 HIS A N 1
ATOM 658 C CA . HIS A 1 85 ? 17.781 -2.946 -17.339 1.00 89.56 85 HIS A CA 1
ATOM 659 C C . HIS A 1 85 ? 18.378 -1.556 -17.542 1.00 89.56 85 HIS A C 1
ATOM 661 O O . HIS A 1 85 ? 19.041 -1.012 -16.660 1.00 89.56 85 HIS A O 1
ATOM 667 N N . ALA A 1 86 ? 18.055 -0.943 -18.679 1.00 91.62 86 ALA A N 1
ATOM 668 C CA . ALA A 1 86 ? 18.317 0.469 -18.938 1.00 91.62 86 ALA A CA 1
ATOM 669 C C . ALA A 1 86 ? 17.062 1.166 -19.471 1.00 91.62 86 ALA A C 1
ATOM 671 O O . ALA A 1 86 ? 16.231 0.554 -20.146 1.00 91.62 86 ALA A O 1
ATOM 672 N N . VAL A 1 87 ? 16.947 2.463 -19.186 1.00 95.00 87 VAL A N 1
ATOM 673 C CA . VAL A 1 87 ? 15.916 3.340 -19.749 1.00 95.00 87 VAL A CA 1
ATOM 674 C C . VAL A 1 87 ? 16.594 4.495 -20.475 1.00 95.00 87 VAL A C 1
ATOM 676 O O . VAL A 1 87 ? 17.565 5.063 -19.973 1.00 95.00 87 VAL A O 1
ATOM 679 N N . LEU A 1 88 ? 16.067 4.826 -21.649 1.00 95.06 88 LEU A N 1
ATOM 680 C CA . LEU A 1 88 ? 16.458 5.969 -22.460 1.00 95.06 88 LEU A CA 1
ATOM 681 C C . LEU A 1 88 ? 15.219 6.799 -22.788 1.00 95.06 88 LEU A C 1
ATOM 683 O O . LEU A 1 88 ? 14.115 6.269 -22.922 1.00 95.06 88 LEU A O 1
ATOM 687 N N . SER A 1 89 ? 15.400 8.095 -22.974 1.00 95.00 89 SER A N 1
ATOM 688 C CA . SER A 1 89 ? 14.444 8.928 -23.695 1.00 95.00 89 SER A CA 1
ATOM 689 C C . SER A 1 89 ? 14.631 8.767 -25.205 1.00 95.00 89 SER A C 1
ATOM 691 O O . SER A 1 89 ? 15.730 8.497 -25.688 1.00 95.00 89 SER A O 1
ATOM 693 N N . TRP A 1 90 ? 13.570 8.982 -25.984 1.00 95.69 90 TRP A N 1
ATOM 694 C CA . TRP A 1 90 ? 13.678 8.993 -27.446 1.00 95.69 90 TRP A CA 1
ATOM 695 C C . TRP A 1 90 ? 14.657 10.066 -27.949 1.00 95.69 90 TRP A C 1
ATOM 697 O O . TRP A 1 90 ? 15.353 9.866 -28.941 1.00 95.69 90 TRP A O 1
ATOM 707 N N . ALA A 1 91 ? 14.757 11.186 -27.227 1.00 94.25 91 ALA A N 1
ATOM 708 C CA . ALA A 1 91 ? 15.685 12.275 -27.521 1.00 94.25 91 ALA A CA 1
ATOM 709 C C . ALA A 1 91 ? 17.152 11.817 -27.576 1.00 94.25 91 ALA A C 1
ATOM 711 O O . ALA A 1 91 ? 17.926 12.354 -28.359 1.00 94.25 91 ALA A O 1
ATOM 712 N N . GLU A 1 92 ? 17.532 10.815 -26.778 1.00 95.19 92 GLU A N 1
ATOM 713 C CA . GLU A 1 92 ? 18.911 10.312 -26.714 1.00 95.19 92 GLU A CA 1
ATOM 714 C C . GLU A 1 92 ? 19.333 9.509 -27.946 1.00 95.19 92 GLU A C 1
ATOM 716 O O . GLU A 1 92 ? 20.525 9.274 -28.132 1.00 95.19 92 GLU A O 1
ATOM 721 N N . ILE A 1 93 ? 18.383 9.074 -28.775 1.00 95.94 93 ILE A N 1
ATOM 722 C CA . ILE A 1 93 ? 18.669 8.300 -29.989 1.00 95.94 93 ILE A CA 1
ATOM 723 C C . ILE A 1 93 ? 18.310 9.058 -31.269 1.00 95.94 93 ILE A C 1
ATOM 725 O O . ILE A 1 93 ? 18.746 8.681 -32.352 1.00 95.94 93 ILE A O 1
ATOM 729 N N . ASP A 1 94 ? 17.491 10.101 -31.154 1.00 95.50 94 ASP A N 1
ATOM 730 C CA . ASP A 1 94 ? 16.968 10.872 -32.273 1.00 95.50 94 ASP A CA 1
ATOM 731 C C . ASP A 1 94 ? 18.058 11.783 -32.870 1.00 95.50 94 ASP A C 1
ATOM 733 O O . ASP A 1 94 ? 18.613 12.611 -32.145 1.00 95.50 94 ASP A O 1
ATOM 737 N N . PRO A 1 95 ? 18.359 11.678 -34.179 1.00 93.12 95 PRO A N 1
ATOM 738 C CA . PRO A 1 95 ? 19.432 12.437 -34.821 1.00 93.12 95 PRO A CA 1
ATOM 739 C C . PRO A 1 95 ? 19.204 13.957 -34.841 1.00 93.12 95 PRO A C 1
ATOM 741 O O . PRO A 1 95 ? 20.153 14.699 -35.073 1.00 93.12 95 PRO A O 1
ATOM 744 N N . ASP A 1 96 ? 17.980 14.441 -34.599 1.00 92.88 96 ASP A N 1
ATOM 745 C CA . ASP A 1 96 ? 17.724 15.880 -34.434 1.00 92.88 96 ASP A CA 1
ATOM 746 C C . ASP A 1 96 ? 18.226 16.426 -33.079 1.00 92.88 96 ASP A C 1
ATOM 748 O O . ASP A 1 96 ? 18.287 17.645 -32.906 1.00 92.88 96 ASP A O 1
ATOM 752 N N . PHE A 1 97 ? 18.530 15.558 -32.104 1.00 91.50 97 PHE A N 1
ATOM 753 C CA . PHE A 1 97 ? 18.872 15.948 -30.729 1.00 91.50 97 PHE A CA 1
ATOM 754 C C . PHE A 1 97 ? 20.183 15.336 -30.228 1.00 91.50 97 PHE A C 1
ATOM 756 O O . PHE A 1 97 ? 20.962 16.018 -29.562 1.00 91.50 97 PHE A O 1
ATOM 763 N N . ALA A 1 98 ? 20.415 14.056 -30.511 1.00 88.94 98 ALA A N 1
ATOM 764 C CA . ALA A 1 98 ? 21.582 13.322 -30.050 1.00 88.94 98 ALA A CA 1
ATOM 765 C C . ALA A 1 98 ? 22.811 13.636 -30.913 1.00 88.94 98 ALA A C 1
ATOM 767 O O . ALA A 1 98 ? 22.743 13.637 -32.141 1.00 88.94 98 ALA A O 1
ATOM 768 N N . ALA A 1 99 ? 23.951 13.866 -30.257 1.00 83.19 99 ALA A N 1
ATOM 769 C CA . ALA A 1 99 ? 25.220 14.125 -30.938 1.00 83.19 99 ALA A CA 1
ATOM 770 C C . ALA A 1 99 ? 25.857 12.846 -31.508 1.00 83.19 99 ALA A C 1
ATOM 772 O O . ALA A 1 99 ? 26.466 12.886 -32.575 1.00 83.19 99 ALA A O 1
ATOM 773 N N . GLU A 1 100 ? 25.700 11.714 -30.815 1.00 88.00 100 GLU A N 1
ATOM 774 C CA . GLU A 1 100 ? 26.270 10.425 -31.212 1.00 88.00 100 GLU A CA 1
ATOM 775 C C . GLU A 1 100 ? 25.185 9.344 -31.326 1.00 88.00 100 GLU A C 1
ATOM 777 O O . GLU A 1 100 ? 24.243 9.320 -30.530 1.00 88.00 100 GLU A O 1
ATOM 782 N N . PRO A 1 101 ? 25.278 8.447 -32.325 1.00 92.50 101 PRO A N 1
ATOM 783 C CA . PRO A 1 101 ? 24.255 7.442 -32.562 1.00 92.50 101 PRO A CA 1
ATOM 784 C C . PRO A 1 101 ? 24.349 6.291 -31.554 1.00 92.50 101 PRO A C 1
ATOM 786 O O . PRO A 1 101 ? 25.344 5.571 -31.502 1.00 92.50 101 PRO A O 1
ATOM 789 N N . VAL A 1 102 ? 23.253 6.039 -30.839 1.00 96.75 102 VAL A N 1
ATOM 790 C CA . VAL A 1 102 ? 23.083 4.814 -30.045 1.00 96.75 102 VAL A CA 1
ATOM 791 C C . VAL A 1 102 ? 22.908 3.622 -30.979 1.00 96.75 102 VAL A C 1
ATOM 793 O O . VAL A 1 102 ? 22.059 3.641 -31.878 1.00 96.75 102 VAL A O 1
ATOM 796 N N . LEU A 1 103 ? 23.697 2.571 -30.761 1.00 97.75 103 LEU A N 1
ATOM 797 C CA . LEU A 1 103 ? 23.702 1.381 -31.606 1.00 97.75 103 LEU A CA 1
ATOM 798 C C . LEU A 1 103 ? 22.999 0.209 -30.929 1.00 97.75 103 LEU A C 1
ATOM 800 O O . LEU A 1 103 ? 23.118 -0.012 -29.722 1.00 97.75 103 LEU A O 1
ATOM 804 N N . LEU A 1 104 ? 22.316 -0.583 -31.753 1.00 97.69 104 LEU A N 1
ATOM 805 C CA . LEU A 1 104 ? 21.900 -1.938 -31.423 1.00 97.69 104 LEU A CA 1
ATOM 806 C C . LEU A 1 104 ? 22.922 -2.896 -32.046 1.00 97.69 104 LEU A C 1
ATOM 808 O O . LEU A 1 104 ? 22.732 -3.396 -33.151 1.00 97.69 104 LEU A O 1
ATOM 812 N N . ALA A 1 105 ? 24.054 -3.070 -31.370 1.00 97.81 105 ALA A N 1
ATOM 813 C CA . ALA A 1 105 ? 25.211 -3.795 -31.871 1.00 97.81 105 ALA A CA 1
ATOM 814 C C . ALA A 1 105 ? 24.902 -5.274 -32.132 1.00 97.81 105 ALA A C 1
ATOM 816 O O . ALA A 1 105 ? 24.275 -5.956 -31.322 1.00 97.81 105 ALA A O 1
ATOM 817 N N . VAL A 1 106 ? 25.383 -5.766 -33.268 1.00 97.88 106 VAL A N 1
ATOM 818 C CA . VAL A 1 106 ? 25.300 -7.161 -33.714 1.00 97.88 106 VAL A CA 1
ATOM 819 C C . VAL A 1 106 ? 26.664 -7.851 -33.735 1.00 97.88 106 VAL A C 1
ATOM 821 O O . VAL A 1 106 ? 26.721 -9.069 -33.885 1.00 97.88 106 VAL A O 1
ATOM 824 N N . SER A 1 107 ? 27.752 -7.096 -33.568 1.00 97.25 107 SER A N 1
ATOM 825 C CA . SER A 1 107 ? 29.104 -7.624 -33.382 1.00 97.25 107 SER A CA 1
ATOM 826 C C . SER A 1 107 ? 29.928 -6.759 -32.428 1.00 97.25 107 SER A C 1
ATOM 828 O O . SER A 1 107 ? 29.733 -5.541 -32.364 1.00 97.25 107 SER A O 1
ATOM 830 N N . ILE A 1 108 ? 30.891 -7.388 -31.755 1.00 96.00 108 ILE A N 1
ATOM 831 C CA . ILE A 1 108 ? 31.923 -6.751 -30.926 1.00 96.00 108 ILE A CA 1
ATOM 832 C C . ILE A 1 108 ? 33.296 -7.260 -31.369 1.00 96.00 108 ILE A C 1
ATOM 834 O O . ILE A 1 108 ? 33.481 -8.466 -31.485 1.00 96.00 108 ILE A O 1
ATOM 838 N N . ASP A 1 109 ? 34.234 -6.362 -31.667 1.00 94.75 109 ASP A N 1
ATOM 839 C CA . ASP A 1 109 ? 35.574 -6.683 -32.186 1.00 94.75 109 ASP A CA 1
ATOM 840 C C . ASP A 1 109 ? 35.522 -7.729 -33.315 1.00 94.75 109 ASP A C 1
ATOM 842 O O . ASP A 1 109 ? 36.171 -8.772 -33.270 1.00 94.75 109 ASP A O 1
ATOM 846 N N . ASP A 1 110 ? 34.638 -7.473 -34.287 1.00 93.00 110 ASP A N 1
ATOM 847 C CA . ASP A 1 110 ? 34.337 -8.334 -35.439 1.00 93.00 110 ASP A CA 1
ATOM 848 C C . ASP A 1 110 ? 33.765 -9.731 -35.099 1.00 93.00 110 ASP A C 1
ATOM 850 O O . ASP A 1 110 ? 33.472 -10.522 -35.996 1.00 93.00 110 ASP A O 1
ATOM 854 N N . THR A 1 111 ? 33.507 -10.021 -33.820 1.00 95.88 111 THR A N 1
ATOM 855 C CA . THR A 1 111 ? 32.845 -11.247 -33.356 1.00 95.88 111 THR A CA 1
ATOM 856 C C . THR A 1 111 ? 31.320 -11.095 -33.439 1.00 95.88 111 THR A C 1
ATOM 858 O O . THR A 1 111 ? 30.768 -10.212 -32.772 1.00 95.88 111 THR A O 1
ATOM 861 N N . PRO A 1 112 ? 30.607 -11.934 -34.217 1.00 96.12 112 PRO A N 1
ATOM 862 C CA . PRO A 1 112 ? 29.149 -11.874 -34.326 1.00 96.12 112 PRO A CA 1
ATOM 863 C C . PRO A 1 112 ? 28.431 -12.267 -33.029 1.00 96.12 112 PRO A C 1
ATOM 865 O O . PRO A 1 112 ? 28.855 -13.173 -32.311 1.00 96.12 112 PRO A O 1
ATOM 868 N N . LEU A 1 113 ? 27.297 -11.620 -32.755 1.00 96.06 113 LEU A N 1
ATOM 869 C CA . LEU A 1 113 ? 26.494 -11.827 -31.545 1.00 96.06 113 LEU A CA 1
ATOM 870 C C . LEU A 1 113 ? 25.255 -12.711 -31.770 1.00 96.06 113 LEU A C 1
ATOM 872 O O . LEU A 1 113 ? 24.333 -12.700 -30.960 1.00 96.06 113 LEU A O 1
ATOM 876 N N . ASP A 1 114 ? 25.198 -13.501 -32.843 1.00 95.00 114 ASP A N 1
ATOM 877 C CA . ASP A 1 114 ? 24.036 -14.321 -33.225 1.00 95.00 114 ASP A CA 1
ATOM 878 C C . ASP A 1 114 ? 23.478 -15.209 -32.101 1.00 95.00 114 ASP A C 1
ATOM 880 O O . ASP A 1 114 ? 22.260 -15.330 -31.940 1.00 95.00 114 ASP A O 1
ATOM 884 N N . ALA A 1 115 ? 24.367 -15.831 -31.323 1.00 92.12 115 ALA A N 1
ATOM 885 C CA . ALA A 1 115 ? 23.999 -16.707 -30.211 1.00 92.12 115 ALA A CA 1
ATOM 886 C C . ALA A 1 115 ? 23.813 -15.951 -28.885 1.00 92.12 115 ALA A C 1
ATOM 888 O O . ALA A 1 115 ? 22.973 -16.343 -28.080 1.00 92.12 115 ALA A O 1
ATOM 889 N N . ALA A 1 116 ? 24.582 -14.880 -28.658 1.00 91.81 116 ALA A N 1
ATOM 890 C CA . ALA A 1 116 ? 24.542 -14.097 -27.421 1.00 91.81 116 ALA A CA 1
ATOM 891 C C . ALA A 1 116 ? 23.367 -13.104 -27.384 1.00 91.81 116 ALA A C 1
ATOM 893 O O . ALA A 1 116 ? 22.843 -12.799 -26.317 1.00 91.81 116 ALA A O 1
ATOM 894 N N . GLY A 1 117 ? 22.929 -12.631 -28.550 1.00 94.06 117 GLY A N 1
ATOM 895 C CA . GLY A 1 117 ? 21.943 -11.569 -28.706 1.00 94.06 117 GLY A CA 1
ATOM 896 C C . GLY A 1 117 ? 22.590 -10.195 -28.893 1.00 94.06 117 GLY A C 1
ATOM 897 O O . GLY A 1 117 ? 23.738 -9.986 -28.502 1.00 94.06 117 GLY A O 1
ATOM 898 N N . PRO A 1 118 ? 21.861 -9.249 -29.508 1.00 96.56 118 PRO A N 1
ATOM 899 C CA . PRO A 1 118 ? 22.379 -7.914 -29.769 1.00 96.56 118 PRO A CA 1
ATOM 900 C C . PRO A 1 118 ? 22.686 -7.169 -28.464 1.00 96.56 118 PRO A C 1
ATOM 902 O O . PRO A 1 118 ? 22.103 -7.466 -27.422 1.00 96.56 118 PRO A O 1
ATOM 905 N N . GLN A 1 119 ? 23.570 -6.178 -28.533 1.00 96.06 119 GLN A N 1
ATOM 906 C CA . GLN A 1 119 ? 24.009 -5.383 -27.387 1.00 96.06 119 GLN A CA 1
ATOM 907 C C . GLN A 1 119 ? 23.672 -3.902 -27.572 1.00 96.06 119 GLN A C 1
ATOM 909 O O . GLN A 1 119 ? 23.784 -3.362 -28.670 1.00 96.06 119 GLN A O 1
ATOM 914 N N . LEU A 1 120 ? 23.264 -3.227 -26.499 1.00 97.06 120 LEU A N 1
ATOM 915 C CA . LEU A 1 120 ? 23.007 -1.791 -26.517 1.00 97.06 120 LEU A CA 1
ATOM 916 C C . LEU A 1 120 ? 24.329 -1.067 -26.293 1.00 97.06 120 LEU A C 1
ATOM 918 O O . LEU A 1 120 ? 25.056 -1.392 -25.355 1.00 97.06 120 LEU A O 1
ATOM 922 N N . VAL A 1 121 ? 24.626 -0.083 -27.134 1.00 95.25 121 VAL A N 1
ATOM 923 C CA . VAL A 1 121 ? 25.870 0.685 -27.057 1.00 95.25 121 VAL A CA 1
ATOM 924 C C . VAL A 1 121 ? 25.536 2.165 -27.143 1.00 95.25 121 VAL A C 1
ATOM 926 O O . VAL A 1 121 ? 24.900 2.591 -28.107 1.00 95.25 121 VAL A O 1
ATOM 929 N N . LEU A 1 122 ? 25.967 2.935 -26.142 1.00 93.69 122 LEU A N 1
ATOM 930 C CA . LEU A 1 122 ? 25.768 4.380 -26.059 1.00 93.69 122 LEU A CA 1
ATOM 931 C C . LEU A 1 122 ? 27.143 5.059 -26.103 1.00 93.69 122 LEU A C 1
ATOM 933 O O . LEU A 1 122 ? 27.755 5.247 -25.056 1.00 93.69 122 LEU A O 1
ATOM 937 N N . PRO A 1 123 ? 27.667 5.403 -27.289 1.00 90.56 123 PRO A N 1
ATOM 938 C CA . PRO A 1 123 ? 28.993 6.013 -27.415 1.00 90.56 123 PRO A CA 1
ATOM 939 C C . PRO A 1 123 ? 29.181 7.290 -26.575 1.00 90.56 123 PRO A C 1
ATOM 941 O O . PRO A 1 123 ? 30.268 7.541 -26.062 1.00 90.56 123 PRO A O 1
ATOM 944 N N . GLN A 1 124 ? 28.095 8.033 -26.340 1.00 87.00 124 GLN A N 1
ATOM 945 C CA . GLN A 1 124 ? 28.080 9.231 -25.502 1.00 87.00 124 GLN A CA 1
ATOM 946 C C . GLN A 1 124 ? 28.291 8.972 -23.996 1.00 87.00 124 GLN A C 1
ATOM 948 O O . GLN A 1 124 ? 28.529 9.918 -23.238 1.00 87.00 124 GLN A O 1
ATOM 953 N N . ASP A 1 125 ? 28.173 7.725 -23.533 1.00 86.56 125 ASP A N 1
ATOM 954 C CA . ASP A 1 125 ? 28.273 7.394 -22.116 1.00 86.56 125 ASP A CA 1
ATOM 955 C C . ASP A 1 125 ? 29.729 7.195 -21.692 1.00 86.56 125 ASP A C 1
ATOM 957 O O . ASP A 1 125 ? 30.465 6.371 -22.226 1.00 86.56 125 ASP A O 1
ATOM 961 N N . ARG A 1 126 ? 30.134 7.898 -20.629 1.00 78.44 126 ARG A N 1
ATOM 962 C CA . ARG A 1 126 ? 31.443 7.681 -19.986 1.00 78.44 126 ARG A CA 1
ATOM 963 C C . ARG A 1 126 ? 31.502 6.385 -19.173 1.00 78.44 126 ARG A C 1
ATOM 965 O O . ARG A 1 126 ? 32.584 5.887 -18.887 1.00 78.44 126 ARG A O 1
ATOM 972 N N . CYS A 1 127 ? 30.346 5.869 -18.755 1.00 78.88 127 CYS A N 1
ATOM 973 C CA . CYS A 1 127 ? 30.219 4.664 -17.943 1.00 78.88 127 CYS A CA 1
ATOM 974 C C . CYS A 1 127 ? 29.372 3.626 -18.681 1.00 78.88 127 CYS A C 1
ATOM 976 O O . CYS A 1 127 ? 28.252 3.913 -19.096 1.00 78.88 127 CYS A O 1
ATOM 978 N N . GLY A 1 128 ? 29.865 2.390 -18.756 1.00 78.31 128 GLY A N 1
ATOM 979 C CA . GLY A 1 128 ? 29.196 1.292 -19.455 1.00 78.31 128 GLY A CA 1
ATOM 980 C C . GLY A 1 128 ? 27.926 0.753 -18.784 1.00 78.31 128 GLY A C 1
ATOM 981 O O . GLY A 1 128 ? 27.385 -0.239 -19.254 1.00 78.31 128 GLY A O 1
ATOM 982 N N . ALA A 1 129 ? 27.420 1.354 -17.702 1.00 82.88 129 ALA A N 1
ATOM 983 C CA . ALA A 1 129 ? 26.277 0.820 -16.952 1.00 82.88 129 ALA A CA 1
ATOM 984 C C . ALA A 1 129 ? 24.997 0.670 -17.796 1.00 82.88 129 ALA A C 1
ATOM 986 O O . ALA A 1 129 ? 24.173 -0.196 -17.505 1.00 82.88 129 ALA A O 1
ATOM 987 N N . ARG A 1 130 ? 24.833 1.482 -18.850 1.00 88.50 130 ARG A N 1
ATOM 988 C CA . ARG A 1 130 ? 23.704 1.391 -19.793 1.00 88.50 130 ARG A CA 1
ATOM 989 C C . ARG A 1 130 ? 24.004 0.538 -21.031 1.00 88.50 130 ARG A C 1
ATOM 991 O O . ARG A 1 130 ? 23.138 0.395 -21.888 1.00 88.50 130 ARG A O 1
ATOM 998 N N . HIS A 1 131 ? 25.190 -0.062 -21.124 1.00 89.62 131 HIS A N 1
ATOM 999 C CA . HIS A 1 131 ? 25.541 -0.980 -22.204 1.00 89.62 131 HIS A CA 1
ATOM 1000 C C . HIS A 1 131 ? 25.010 -2.378 -21.878 1.00 89.62 131 HIS A C 1
ATOM 1002 O O . HIS A 1 131 ? 25.629 -3.140 -21.140 1.00 89.62 131 HIS A O 1
ATOM 1008 N N . ILE A 1 132 ? 23.832 -2.708 -22.405 1.00 92.31 132 ILE A N 1
ATOM 1009 C CA . ILE A 1 132 ? 23.126 -3.957 -22.094 1.00 92.31 132 ILE A CA 1
ATOM 1010 C C . ILE A 1 132 ? 23.518 -5.054 -23.081 1.00 92.31 132 ILE A C 1
ATOM 1012 O O . ILE A 1 132 ? 23.168 -4.969 -24.257 1.00 92.31 132 ILE A O 1
ATOM 1016 N N . SER A 1 133 ? 24.196 -6.094 -22.606 1.00 93.12 133 SER A N 1
ATOM 1017 C CA . SER A 1 133 ? 24.516 -7.291 -23.392 1.00 93.12 133 SER A CA 1
ATOM 1018 C C . SER A 1 133 ? 23.313 -8.231 -23.512 1.00 93.12 133 SER A C 1
ATOM 1020 O O . SER A 1 133 ? 22.485 -8.307 -22.605 1.00 93.12 133 SER A O 1
ATOM 1022 N N . GLY A 1 134 ? 23.230 -8.972 -24.622 1.00 94.50 134 GLY A N 1
ATOM 1023 C CA . GLY A 1 134 ? 22.223 -10.021 -24.807 1.00 94.50 134 GLY A CA 1
ATOM 1024 C C . GLY A 1 134 ? 20.793 -9.513 -24.637 1.00 94.50 134 GLY A C 1
ATOM 1025 O O . GLY A 1 134 ? 20.032 -10.023 -23.820 1.00 94.50 134 GLY A O 1
ATOM 1026 N N . ILE A 1 135 ? 20.410 -8.464 -25.360 1.00 96.56 135 ILE A N 1
ATOM 1027 C CA . ILE A 1 135 ? 19.089 -7.859 -25.183 1.00 96.56 135 ILE A CA 1
ATOM 1028 C C . ILE A 1 135 ? 17.995 -8.853 -25.589 1.00 96.56 135 ILE A C 1
ATOM 1030 O O . ILE A 1 135 ? 17.968 -9.365 -26.711 1.00 96.56 135 ILE A O 1
ATOM 1034 N N . THR A 1 136 ? 17.036 -9.056 -24.687 1.00 93.62 136 THR A N 1
ATOM 1035 C CA . THR A 1 136 ? 15.861 -9.915 -24.887 1.00 93.62 136 THR A CA 1
ATOM 1036 C C . THR A 1 136 ? 14.593 -9.122 -25.182 1.00 93.62 136 THR A C 1
ATOM 1038 O O . THR A 1 136 ? 13.716 -9.619 -25.897 1.00 93.62 136 THR A O 1
ATOM 1041 N N . ALA A 1 137 ? 14.487 -7.882 -24.689 1.00 95.19 137 ALA A N 1
ATOM 1042 C CA . ALA A 1 137 ? 13.340 -7.014 -24.940 1.00 95.19 137 ALA A CA 1
ATOM 1043 C C . ALA A 1 137 ? 13.712 -5.528 -25.055 1.00 95.19 137 ALA A C 1
ATOM 1045 O O . ALA A 1 137 ? 14.494 -5.005 -24.261 1.00 95.19 137 ALA A O 1
ATOM 1046 N N . ILE A 1 138 ? 13.077 -4.840 -26.007 1.00 97.69 138 ILE A N 1
ATOM 1047 C CA . ILE A 1 138 ? 12.979 -3.380 -26.077 1.00 97.69 138 ILE A CA 1
ATOM 1048 C C . ILE A 1 138 ? 11.495 -3.007 -26.086 1.00 97.69 138 ILE A C 1
ATOM 1050 O O . ILE A 1 138 ? 10.706 -3.520 -26.887 1.00 97.69 138 ILE A O 1
ATOM 1054 N N . ARG A 1 139 ? 11.104 -2.107 -25.188 1.00 96.50 139 ARG A N 1
ATOM 1055 C CA . ARG A 1 139 ? 9.748 -1.569 -25.089 1.00 96.50 139 ARG A CA 1
ATOM 1056 C C . ARG A 1 139 ? 9.777 -0.059 -25.293 1.00 96.50 139 ARG A C 1
ATOM 1058 O O . ARG A 1 139 ? 10.490 0.631 -24.575 1.00 96.50 139 ARG A O 1
ATOM 1065 N N . VAL A 1 140 ? 8.969 0.442 -26.223 1.00 94.56 140 VAL A N 1
ATOM 1066 C CA . VAL A 1 140 ? 8.776 1.881 -26.462 1.00 94.56 140 VAL A CA 1
ATOM 1067 C C . VAL A 1 140 ? 7.467 2.330 -25.813 1.00 94.56 140 VAL A C 1
ATOM 1069 O O . VAL A 1 140 ? 6.438 1.692 -26.019 1.00 94.56 140 VAL A O 1
ATOM 1072 N N . ASP A 1 141 ? 7.486 3.395 -25.016 1.00 89.38 141 ASP A N 1
ATOM 1073 C CA . ASP A 1 141 ? 6.320 3.894 -24.280 1.00 89.38 141 ASP A CA 1
ATOM 1074 C C . ASP A 1 141 ? 6.106 5.389 -24.535 1.00 89.38 141 ASP A C 1
ATOM 1076 O O . ASP A 1 141 ? 6.987 6.213 -24.286 1.00 89.38 141 ASP A O 1
ATOM 1080 N N . GLY A 1 142 ? 4.934 5.728 -25.061 1.00 81.44 142 GLY A N 1
ATOM 1081 C CA . GLY A 1 142 ? 4.511 7.076 -25.401 1.00 81.44 142 GLY A CA 1
ATOM 1082 C C . GLY A 1 142 ? 3.376 7.589 -24.524 1.00 81.44 142 GLY A C 1
ATOM 1083 O O . GLY A 1 142 ? 2.766 8.596 -24.878 1.00 81.44 142 GLY A O 1
ATOM 1084 N N . GLY A 1 143 ? 3.047 6.941 -23.403 1.00 75.94 143 GLY A N 1
ATOM 1085 C CA . GLY A 1 143 ? 1.886 7.281 -22.568 1.00 75.94 143 GLY A CA 1
ATOM 1086 C C . GLY A 1 143 ? 1.900 8.671 -21.906 1.00 75.94 143 GLY A C 1
ATOM 1087 O O . GLY A 1 143 ? 0.920 9.054 -21.269 1.00 75.94 143 GLY A O 1
ATOM 1088 N N . TYR A 1 144 ? 2.972 9.449 -22.059 1.00 72.31 144 TYR A N 1
ATOM 1089 C CA . TYR A 1 144 ? 3.245 10.678 -21.307 1.00 72.31 144 TYR A CA 1
ATOM 1090 C C . TYR A 1 144 ? 2.780 11.954 -22.035 1.00 72.31 144 TYR A C 1
ATOM 1092 O O . TYR A 1 144 ? 3.584 12.817 -22.387 1.00 72.31 144 TYR A O 1
ATOM 1100 N N . ARG A 1 145 ? 1.476 12.081 -22.321 1.00 66.06 145 ARG A N 1
ATOM 1101 C CA . ARG A 1 145 ? 0.901 13.332 -22.864 1.00 66.06 145 ARG A CA 1
ATOM 1102 C C . ARG A 1 145 ? 0.582 14.310 -21.740 1.00 66.06 145 ARG A C 1
ATOM 1104 O O . ARG A 1 145 ? -0.089 13.942 -20.782 1.00 66.06 145 ARG A O 1
ATOM 1111 N N . PHE A 1 146 ? 1.008 15.559 -21.901 1.00 45.88 146 PHE A N 1
ATOM 1112 C CA . PHE A 1 146 ? 0.511 16.679 -21.109 1.00 45.88 146 PHE A CA 1
ATOM 1113 C C . PHE A 1 146 ? -0.480 17.468 -21.970 1.00 45.88 146 PHE A C 1
ATOM 1115 O O . PHE A 1 146 ? -0.077 18.072 -22.966 1.00 45.88 146 PHE A O 1
ATOM 1122 N N . GLU A 1 147 ? -1.766 17.432 -21.623 1.00 49.12 147 GLU A N 1
ATOM 1123 C CA . GLU A 1 147 ? -2.773 18.320 -22.210 1.00 49.12 147 GLU A CA 1
ATOM 1124 C C . GLU A 1 147 ? -2.984 19.512 -21.265 1.00 49.12 147 GLU A C 1
ATOM 1126 O O . GLU A 1 147 ? -3.379 19.304 -20.115 1.00 49.12 147 GLU A O 1
ATOM 1131 N N . PRO A 1 148 ? -2.693 20.752 -21.698 1.00 43.19 148 PRO A N 1
ATOM 1132 C CA . PRO A 1 148 ? -3.074 21.933 -20.948 1.00 43.19 148 PRO A CA 1
ATOM 1133 C C . PRO A 1 148 ? -4.577 22.156 -21.154 1.00 43.19 148 PRO A C 1
ATOM 1135 O O . PRO A 1 148 ? -5.031 22.299 -22.284 1.00 43.19 148 PRO A O 1
ATOM 1138 N N . ASP A 1 149 ? -5.323 22.176 -20.054 1.00 40.56 149 ASP A N 1
ATOM 1139 C CA . ASP A 1 149 ? -6.765 22.434 -19.961 1.00 40.56 149 ASP A CA 1
ATOM 1140 C C . ASP A 1 149 ? -7.739 21.385 -20.541 1.00 40.56 149 ASP A C 1
ATOM 1142 O O . ASP A 1 149 ? -8.113 21.369 -21.713 1.00 40.56 149 ASP A O 1
ATOM 1146 N N . GLY A 1 150 ? -8.294 20.582 -19.625 1.00 44.69 150 GLY A N 1
ATOM 1147 C CA . GLY A 1 150 ? -9.740 20.585 -19.359 1.00 44.69 150 GLY A CA 1
ATOM 1148 C C . GLY A 1 150 ? -10.717 20.060 -20.418 1.00 44.69 150 GLY A C 1
ATOM 1149 O O . GLY A 1 150 ? -11.916 20.022 -20.141 1.00 44.69 150 GLY A O 1
ATOM 1150 N N . SER A 1 151 ? -10.277 19.612 -21.591 1.00 36.62 151 SER A N 1
ATOM 1151 C CA . SER A 1 151 ? -11.168 19.074 -22.624 1.00 36.62 151 SER A CA 1
ATOM 1152 C C . SER A 1 151 ? -10.938 17.577 -22.828 1.00 36.62 151 SER A C 1
ATOM 1154 O O . SER A 1 151 ? -9.878 17.108 -23.214 1.00 36.62 151 SER A O 1
ATOM 1156 N N . ARG A 1 152 ? -11.975 16.797 -22.506 1.00 48.25 152 ARG A N 1
ATOM 1157 C CA . ARG A 1 152 ? -12.044 15.343 -22.699 1.00 48.25 152 ARG A CA 1
ATOM 1158 C C . ARG A 1 152 ? -11.607 14.958 -24.122 1.00 48.25 152 ARG A C 1
ATOM 1160 O O . ARG A 1 152 ? -12.351 15.248 -25.055 1.00 48.25 152 ARG A O 1
ATOM 1167 N N . GLY A 1 153 ? -10.519 14.195 -24.284 1.00 32.34 153 GLY A N 1
ATOM 1168 C CA . GLY A 1 153 ? -10.306 13.498 -25.558 1.00 32.34 153 GLY A CA 1
ATOM 1169 C C . GLY A 1 153 ? -8.933 12.907 -25.881 1.00 32.34 153 GLY A C 1
ATOM 1170 O O . GLY A 1 153 ? -8.368 13.271 -26.897 1.00 32.34 153 GLY A O 1
ATOM 1171 N N . SER A 1 154 ? -8.462 11.899 -25.141 1.00 35.81 154 SER A N 1
ATOM 1172 C CA . SER A 1 154 ? -8.036 10.605 -25.719 1.00 35.81 154 SER A CA 1
ATOM 1173 C C . SER A 1 154 ? -7.283 9.798 -24.673 1.00 35.81 154 SER A C 1
ATOM 1175 O O . SER A 1 154 ? -6.142 10.087 -24.322 1.00 35.81 154 SER A O 1
ATOM 1177 N N . ALA A 1 155 ? -7.942 8.736 -24.226 1.00 36.50 155 ALA A N 1
ATOM 1178 C CA . ALA A 1 155 ? -7.400 7.683 -23.398 1.00 36.50 155 ALA A CA 1
ATOM 1179 C C . ALA A 1 155 ? -5.944 7.337 -23.761 1.00 36.50 155 ALA A C 1
ATOM 1181 O O . ALA A 1 155 ? -5.640 7.036 -24.918 1.00 36.50 155 ALA A O 1
ATOM 1182 N N . LEU A 1 156 ? -5.086 7.248 -22.738 1.00 37.47 156 LEU A N 1
ATOM 1183 C CA . LEU A 1 156 ? -4.126 6.150 -22.659 1.00 37.47 156 LEU A CA 1
ATOM 1184 C C . LEU A 1 156 ? -4.881 4.906 -23.120 1.00 37.47 156 LEU A C 1
ATOM 1186 O O . LEU A 1 156 ? -5.770 4.422 -22.411 1.00 37.47 156 LEU A O 1
ATOM 1190 N N . ARG A 1 157 ? -4.616 4.456 -24.350 1.00 33.69 157 ARG A N 1
ATOM 1191 C CA . ARG A 1 157 ? -5.224 3.252 -24.892 1.00 33.69 157 ARG A CA 1
ATOM 1192 C C . ARG A 1 157 ? -4.653 2.124 -24.052 1.00 33.69 157 ARG A C 1
ATOM 1194 O O . ARG A 1 157 ? -3.577 1.605 -24.318 1.00 33.69 157 ARG A O 1
ATOM 1201 N N . ARG A 1 158 ? -5.370 1.820 -22.967 1.00 36.88 158 ARG A N 1
ATOM 1202 C CA . ARG A 1 158 ? -5.212 0.615 -22.167 1.00 36.88 158 ARG A CA 1
ATOM 1203 C C . ARG A 1 158 ? -4.975 -0.513 -23.170 1.00 36.88 158 ARG A C 1
ATOM 1205 O O . ARG A 1 158 ? -5.833 -0.676 -24.045 1.00 36.88 158 ARG A O 1
ATOM 1212 N N . PRO A 1 159 ? -3.907 -1.321 -23.053 1.00 29.98 159 PRO A N 1
ATOM 1213 C CA . PRO A 1 159 ? -4.029 -2.665 -23.577 1.00 29.98 159 PRO A CA 1
ATOM 1214 C C . PRO A 1 159 ? -5.327 -3.209 -22.976 1.00 29.98 159 PRO A C 1
ATOM 1216 O O . PRO A 1 159 ? -5.592 -3.016 -21.777 1.00 29.98 159 PRO A O 1
ATOM 1219 N N . ALA A 1 160 ? -6.198 -3.724 -23.850 1.00 30.30 160 ALA A N 1
ATOM 1220 C CA . ALA A 1 160 ? -7.481 -4.287 -23.461 1.00 30.30 160 ALA A CA 1
ATOM 1221 C C . ALA A 1 160 ? -7.271 -5.125 -22.193 1.00 30.30 160 ALA A C 1
ATOM 1223 O O . ALA A 1 160 ? -6.239 -5.797 -22.095 1.00 30.30 160 ALA A O 1
ATOM 1224 N N . PRO A 1 161 ? -8.166 -5.050 -21.189 1.00 34.69 161 PRO A N 1
ATOM 1225 C CA . PRO A 1 161 ? -8.046 -5.956 -20.068 1.00 34.69 161 PRO A CA 1
ATOM 1226 C C . PRO A 1 161 ? -8.095 -7.368 -20.644 1.00 34.69 161 PRO A C 1
ATOM 1228 O O . PRO A 1 161 ? -9.149 -7.841 -21.058 1.00 34.69 161 PRO A O 1
ATOM 1231 N N . ALA A 1 162 ? -6.952 -8.047 -20.657 1.00 30.39 162 ALA A N 1
ATOM 1232 C CA . ALA A 1 162 ? -6.992 -9.452 -20.353 1.00 30.39 162 ALA A CA 1
ATOM 1233 C C . ALA A 1 162 ? -7.650 -9.504 -18.973 1.00 30.39 162 ALA A C 1
ATOM 1235 O O . ALA A 1 162 ? -7.078 -9.048 -17.984 1.00 30.39 162 ALA A O 1
ATOM 1236 N N . THR A 1 163 ? -8.906 -9.931 -18.931 1.00 37.75 163 THR A N 1
ATOM 1237 C CA . THR A 1 163 ? -9.444 -10.558 -17.732 1.00 37.75 163 THR A CA 1
ATOM 1238 C C . THR A 1 163 ? -8.581 -11.805 -17.548 1.00 37.75 163 THR A C 1
ATOM 1240 O O . THR A 1 163 ? -8.655 -12.726 -18.357 1.00 37.75 163 THR A O 1
ATOM 1243 N N . PRO A 1 164 ? -7.608 -11.729 -16.635 1.00 35.16 164 PRO A N 1
ATOM 1244 C CA . PRO A 1 164 ? -7.812 -12.235 -15.290 1.00 35.16 164 PRO A CA 1
ATOM 1245 C C . PRO A 1 164 ? -7.607 -11.121 -14.254 1.00 35.16 164 PRO A C 1
ATOM 1247 O O . PRO A 1 164 ? -6.891 -10.152 -14.496 1.00 35.16 164 PRO A O 1
ATOM 1250 N N . GLY A 1 165 ? -8.314 -11.220 -13.127 1.00 33.78 165 GLY A N 1
ATOM 1251 C CA . GLY A 1 165 ? -8.477 -10.168 -12.121 1.00 33.78 165 GLY A CA 1
ATOM 1252 C C . GLY A 1 165 ? -7.222 -9.332 -11.860 1.00 33.78 165 GLY A C 1
ATOM 1253 O O . GLY A 1 165 ? -6.175 -9.852 -11.485 1.00 33.78 165 GLY A O 1
ATOM 1254 N N . ARG A 1 166 ? -7.335 -8.007 -12.028 1.00 38.59 166 ARG A N 1
ATOM 1255 C CA . ARG A 1 166 ? -6.325 -7.077 -11.518 1.00 38.59 166 ARG A CA 1
ATOM 1256 C C . ARG A 1 166 ? -6.314 -7.204 -10.000 1.00 38.59 166 ARG A C 1
ATOM 1258 O O . ARG A 1 166 ? -7.101 -6.550 -9.321 1.00 38.59 166 ARG A O 1
ATOM 1265 N N . ALA A 1 167 ? -5.397 -8.010 -9.483 1.00 43.44 167 ALA A N 1
ATOM 1266 C CA . ALA A 1 167 ? -4.842 -7.783 -8.166 1.00 43.44 167 ALA A CA 1
ATOM 1267 C C . ALA A 1 167 ? -4.498 -6.284 -8.083 1.00 43.44 167 ALA A C 1
ATOM 1269 O O . ALA A 1 167 ? -3.880 -5.727 -9.002 1.00 43.44 167 ALA A O 1
ATOM 1270 N N . SER A 1 168 ? -4.978 -5.597 -7.046 1.00 57.22 168 SER A N 1
ATOM 1271 C CA . SER A 1 168 ? -4.641 -4.191 -6.805 1.00 57.22 168 SER A CA 1
ATOM 1272 C C . SER A 1 168 ? -3.111 -4.022 -6.797 1.00 57.22 168 SER A C 1
ATOM 1274 O O . SER A 1 168 ? -2.365 -4.998 -6.705 1.00 57.22 168 SER A O 1
ATOM 1276 N N . ALA A 1 169 ? -2.586 -2.796 -6.893 1.00 59.91 169 ALA A N 1
ATOM 1277 C CA . ALA A 1 169 ? -1.151 -2.591 -6.655 1.00 59.91 169 ALA A CA 1
ATOM 1278 C C . ALA A 1 169 ? -0.706 -3.239 -5.323 1.00 59.91 169 ALA A C 1
ATOM 1280 O O . ALA A 1 169 ? 0.373 -3.820 -5.270 1.00 59.91 169 ALA A O 1
ATOM 1281 N N . ALA A 1 170 ? -1.591 -3.256 -4.317 1.00 59.09 170 ALA A N 1
ATOM 1282 C CA . ALA A 1 170 ? -1.409 -3.998 -3.073 1.00 59.09 170 ALA A CA 1
ATOM 1283 C C . ALA A 1 170 ? -1.363 -5.528 -3.270 1.00 59.09 170 ALA A C 1
ATOM 1285 O O . ALA A 1 170 ? -0.521 -6.182 -2.671 1.00 59.09 170 ALA A O 1
ATOM 1286 N N . GLY A 1 171 ? -2.184 -6.103 -4.154 1.00 63.78 171 GLY A N 1
ATOM 1287 C CA . GLY A 1 171 ? -2.120 -7.529 -4.491 1.00 63.78 171 GLY A CA 1
ATOM 1288 C C . GLY A 1 171 ? -0.806 -7.941 -5.171 1.00 63.78 171 GLY A C 1
ATOM 1289 O O . GLY A 1 171 ? -0.203 -8.926 -4.766 1.00 63.78 171 GLY A O 1
ATOM 1290 N N . ARG A 1 172 ? -0.284 -7.137 -6.111 1.00 71.81 172 ARG A N 1
ATOM 1291 C CA . ARG A 1 172 ? 1.050 -7.385 -6.708 1.00 71.81 172 ARG A CA 1
ATOM 1292 C C . ARG A 1 172 ? 2.191 -7.209 -5.703 1.00 71.81 172 ARG A C 1
ATOM 1294 O O . ARG A 1 172 ? 3.180 -7.930 -5.765 1.00 71.81 172 ARG A O 1
ATOM 1301 N N . LEU A 1 173 ? 2.061 -6.252 -4.783 1.00 76.81 173 LEU A N 1
ATOM 1302 C CA . LEU A 1 173 ? 3.011 -6.092 -3.682 1.00 76.81 173 LEU A CA 1
ATOM 1303 C C . LEU A 1 173 ? 2.947 -7.272 -2.707 1.00 76.81 173 LEU A C 1
ATOM 1305 O O . LEU A 1 173 ? 3.980 -7.632 -2.159 1.00 76.81 173 LEU A O 1
ATOM 1309 N N . GLY A 1 174 ? 1.780 -7.896 -2.527 1.00 75.12 174 GLY A N 1
ATOM 1310 C CA . GLY A 1 174 ? 1.620 -9.113 -1.731 1.00 75.12 174 GLY A CA 1
ATOM 1311 C C . GLY A 1 174 ? 2.469 -10.272 -2.255 1.00 75.12 174 GLY A C 1
ATOM 1312 O O . GLY A 1 174 ? 3.198 -10.885 -1.476 1.00 75.12 174 GLY A O 1
ATOM 1313 N N . ASP A 1 175 ? 2.449 -10.511 -3.568 1.00 78.19 175 ASP A N 1
ATOM 1314 C CA . ASP A 1 175 ? 3.256 -11.562 -4.207 1.00 78.19 175 ASP A CA 1
ATOM 1315 C C . ASP A 1 175 ? 4.763 -11.309 -4.028 1.00 78.19 175 ASP A C 1
ATOM 1317 O O . ASP A 1 175 ? 5.523 -12.210 -3.673 1.00 78.19 175 ASP A O 1
ATOM 1321 N N . VAL A 1 176 ? 5.199 -10.056 -4.204 1.00 83.88 176 VAL A N 1
ATOM 1322 C CA . VAL A 1 176 ? 6.597 -9.655 -3.970 1.00 83.88 176 VAL A CA 1
ATOM 1323 C C . VAL A 1 176 ? 6.971 -9.787 -2.492 1.00 83.88 176 VAL A C 1
ATOM 1325 O O . VAL A 1 176 ? 8.072 -10.229 -2.176 1.00 83.88 176 VAL A O 1
ATOM 1328 N N . TRP A 1 177 ? 6.064 -9.448 -1.573 1.00 84.75 177 TRP A N 1
ATOM 1329 C CA . TRP A 1 177 ? 6.318 -9.517 -0.133 1.00 84.75 177 TRP A CA 1
ATOM 1330 C C . TRP A 1 177 ? 6.600 -10.944 0.343 1.00 84.75 177 TRP A C 1
ATOM 1332 O O . TRP A 1 177 ? 7.463 -11.141 1.196 1.00 84.75 177 TRP A O 1
ATOM 1342 N N . GLN A 1 178 ? 5.928 -11.941 -0.241 1.00 79.06 178 GLN A N 1
ATOM 1343 C CA . GLN A 1 178 ? 6.206 -13.355 0.034 1.00 79.06 178 GLN A CA 1
ATOM 1344 C C . GLN A 1 178 ? 7.635 -13.742 -0.363 1.00 79.06 178 GLN A C 1
ATOM 1346 O O . GLN A 1 178 ? 8.336 -14.392 0.410 1.00 79.06 178 GLN A O 1
ATOM 1351 N N . LEU A 1 179 ? 8.098 -13.288 -1.532 1.00 84.25 179 LEU A N 1
ATOM 1352 C CA . LEU A 1 179 ? 9.471 -13.527 -1.985 1.00 84.25 179 LEU A CA 1
ATOM 1353 C C . LEU A 1 179 ? 10.492 -12.850 -1.062 1.00 84.25 179 LEU A C 1
ATOM 1355 O O . LEU A 1 179 ? 11.481 -13.471 -0.685 1.00 84.25 179 LEU A O 1
ATOM 1359 N N . VAL A 1 180 ? 10.227 -11.606 -0.647 1.00 84.25 180 VAL A N 1
ATOM 1360 C CA . VAL A 1 180 ? 11.090 -10.869 0.291 1.00 84.25 180 VAL A CA 1
ATOM 1361 C C . VAL A 1 180 ? 11.170 -11.580 1.644 1.00 84.25 180 VAL A C 1
ATOM 1363 O O . VAL A 1 180 ? 12.265 -11.738 2.178 1.00 84.25 180 VAL A O 1
ATOM 1366 N N . GLY A 1 181 ? 10.041 -12.058 2.177 1.00 80.12 181 GLY A N 1
ATOM 1367 C CA . GLY A 1 181 ? 10.019 -12.866 3.399 1.00 80.12 181 GLY A CA 1
ATOM 1368 C C . GLY A 1 181 ? 10.814 -14.167 3.261 1.00 80.12 181 GLY A C 1
ATOM 1369 O O . GLY A 1 181 ? 11.540 -14.541 4.178 1.00 80.12 181 GLY A O 1
ATOM 1370 N N . GLY A 1 182 ? 10.749 -14.815 2.094 1.00 81.25 182 GLY A N 1
ATOM 1371 C CA . GLY A 1 182 ? 11.522 -16.022 1.790 1.00 81.25 182 GLY A CA 1
ATOM 1372 C C . GLY A 1 182 ? 13.040 -15.814 1.758 1.00 81.25 182 GLY A C 1
ATOM 1373 O O . GLY A 1 182 ? 13.784 -16.756 2.018 1.00 81.25 182 GLY A O 1
ATOM 1374 N N . CYS A 1 183 ? 13.516 -14.593 1.494 1.00 86.56 183 CYS A N 1
ATOM 1375 C CA . CYS A 1 183 ? 14.945 -14.270 1.533 1.00 86.56 183 CYS A CA 1
ATOM 1376 C C . CYS A 1 183 ? 15.512 -14.167 2.960 1.00 86.56 183 CYS A C 1
ATOM 1378 O O . CYS A 1 183 ? 16.726 -14.255 3.129 1.00 86.56 183 CYS A O 1
ATOM 1380 N N . VAL A 1 184 ? 14.664 -13.953 3.974 1.00 85.25 184 VAL A N 1
ATOM 1381 C CA . VAL A 1 184 ? 15.069 -13.775 5.382 1.00 85.25 184 VAL A CA 1
ATOM 1382 C C . VAL A 1 184 ? 14.124 -14.522 6.338 1.00 85.25 184 VAL A C 1
ATOM 1384 O O . VAL A 1 184 ? 13.427 -13.900 7.139 1.00 85.25 184 VAL A O 1
ATOM 1387 N N . PRO A 1 185 ? 14.089 -15.866 6.288 1.00 78.81 185 PRO A N 1
ATOM 1388 C CA . PRO A 1 185 ? 13.082 -16.666 6.990 1.00 78.81 185 PRO A CA 1
ATOM 1389 C C . PRO A 1 185 ? 13.113 -16.509 8.519 1.00 78.81 185 PRO A C 1
ATOM 1391 O O . PRO A 1 185 ? 12.075 -16.632 9.165 1.00 78.81 185 PRO A O 1
ATOM 1394 N N . ASP A 1 186 ? 14.271 -16.176 9.094 1.00 86.81 186 ASP A N 1
ATOM 1395 C CA . ASP A 1 186 ? 14.444 -15.988 10.541 1.00 86.81 186 ASP A CA 1
ATOM 1396 C C . ASP A 1 186 ? 14.068 -14.575 11.024 1.00 86.81 186 ASP A C 1
ATOM 1398 O O . ASP A 1 186 ? 14.173 -14.263 12.210 1.00 86.81 186 ASP A O 1
ATOM 1402 N N . THR A 1 187 ? 13.649 -13.687 10.116 1.00 84.88 187 THR A N 1
ATOM 1403 C CA . THR A 1 187 ? 13.265 -12.308 10.436 1.00 84.88 187 THR A CA 1
ATOM 1404 C C . THR A 1 187 ? 11.797 -12.073 10.106 1.00 84.88 187 THR A C 1
ATOM 1406 O O . THR A 1 187 ? 11.371 -12.169 8.956 1.00 84.88 187 THR A O 1
ATOM 1409 N N . VAL A 1 188 ? 11.012 -11.687 11.113 1.00 83.56 188 VAL A N 1
ATOM 1410 C CA . VAL A 1 188 ? 9.626 -11.262 10.895 1.00 83.56 188 VAL A CA 1
ATOM 1411 C C . VAL A 1 188 ? 9.624 -9.871 10.264 1.00 83.56 188 VAL A C 1
ATOM 1413 O O . VAL A 1 188 ? 10.050 -8.893 10.879 1.00 83.56 188 VAL A O 1
ATOM 1416 N N . LEU A 1 189 ? 9.131 -9.780 9.031 1.00 85.88 189 LEU A N 1
ATOM 1417 C CA . LEU A 1 189 ? 9.037 -8.535 8.278 1.00 85.88 189 LEU A CA 1
ATOM 1418 C C . LEU A 1 189 ? 7.603 -8.012 8.263 1.00 85.88 189 LEU A C 1
ATOM 1420 O O . LEU A 1 189 ? 6.682 -8.674 7.778 1.00 85.88 189 LEU A O 1
ATOM 1424 N N . HIS A 1 190 ? 7.425 -6.765 8.688 1.00 86.94 190 HIS A N 1
ATOM 1425 C CA . HIS A 1 190 ? 6.151 -6.066 8.567 1.00 86.94 190 HIS A CA 1
ATOM 1426 C C . HIS A 1 190 ? 6.238 -4.951 7.529 1.00 86.94 190 HIS A C 1
ATOM 1428 O O . HIS A 1 190 ? 7.126 -4.099 7.574 1.00 86.94 190 HIS A O 1
ATOM 1434 N N . GLY A 1 191 ? 5.305 -4.971 6.585 1.00 88.81 191 GLY A N 1
ATOM 1435 C CA . GLY A 1 191 ? 5.192 -4.003 5.506 1.00 88.81 191 GLY A CA 1
ATOM 1436 C C . GLY A 1 191 ? 3.822 -3.355 5.519 1.00 88.81 191 GLY A C 1
ATOM 1437 O O . GLY A 1 191 ? 2.848 -3.934 6.002 1.00 88.81 191 GLY A O 1
ATOM 1438 N N . GLY A 1 192 ? 3.724 -2.163 4.942 1.00 89.56 192 GLY A N 1
ATOM 1439 C CA . GLY A 1 192 ? 2.445 -1.490 4.798 1.00 89.56 192 GLY A CA 1
ATOM 1440 C C . GLY A 1 192 ? 2.321 -0.746 3.483 1.00 89.56 192 GLY A C 1
ATOM 1441 O O . GLY A 1 192 ? 3.304 -0.210 2.970 1.00 89.56 192 GLY A O 1
ATOM 1442 N N . THR A 1 193 ? 1.108 -0.710 2.939 1.00 90.69 193 THR A N 1
ATOM 1443 C CA . THR A 1 193 ? 0.773 0.053 1.734 1.00 90.69 193 THR A CA 1
ATOM 1444 C C . THR A 1 193 ? -0.189 1.179 2.072 1.00 90.69 193 THR A C 1
ATOM 1446 O O . THR A 1 193 ? -1.054 1.037 2.932 1.00 90.69 193 THR A O 1
ATOM 1449 N N . ALA A 1 194 ? -0.037 2.313 1.395 1.00 89.88 194 ALA A N 1
ATOM 1450 C CA . ALA A 1 194 ? -0.999 3.404 1.473 1.00 89.88 194 ALA A CA 1
ATOM 1451 C C . ALA A 1 194 ? -2.229 3.117 0.606 1.00 89.88 194 ALA A C 1
ATOM 1453 O O . ALA A 1 194 ? -2.169 2.291 -0.311 1.00 89.88 194 ALA A O 1
ATOM 1454 N N . ALA A 1 195 ? -3.308 3.864 0.844 1.00 86.56 195 ALA A N 1
ATOM 1455 C CA . ALA A 1 195 ? -4.425 3.892 -0.086 1.00 86.56 195 ALA A CA 1
ATOM 1456 C C . ALA A 1 195 ? -3.968 4.424 -1.463 1.00 86.56 195 ALA A C 1
ATOM 1458 O O . ALA A 1 195 ? -3.075 5.277 -1.528 1.00 86.56 195 ALA A O 1
ATOM 1459 N N . PRO A 1 196 ? -4.573 3.966 -2.575 1.00 85.00 196 PRO A N 1
ATOM 1460 C CA . PRO A 1 196 ? -4.328 4.555 -3.885 1.00 85.00 196 PRO A CA 1
ATOM 1461 C C . PRO A 1 196 ? -4.627 6.057 -3.870 1.00 85.00 196 PRO A C 1
ATOM 1463 O O . PRO A 1 196 ? -5.700 6.474 -3.435 1.00 85.00 196 PRO A O 1
ATOM 1466 N N . VAL A 1 197 ? -3.697 6.865 -4.377 1.00 84.62 197 VAL A N 1
ATOM 1467 C CA . VAL A 1 197 ? -3.879 8.315 -4.525 1.00 84.62 197 VAL A CA 1
ATOM 1468 C C . VAL A 1 197 ? -4.146 8.660 -5.989 1.00 84.62 197 VAL A C 1
ATOM 1470 O O . VAL A 1 197 ? -3.549 8.067 -6.887 1.00 84.62 197 VAL A O 1
ATOM 1473 N N . ALA A 1 198 ? -5.074 9.588 -6.234 1.00 79.81 198 ALA A N 1
ATOM 1474 C CA . ALA A 1 198 ? -5.500 9.963 -7.586 1.00 79.81 198 ALA A CA 1
ATOM 1475 C C . ALA A 1 198 ? -4.516 10.914 -8.292 1.00 79.81 198 ALA A C 1
ATOM 1477 O O . ALA A 1 198 ? -4.471 10.934 -9.522 1.00 79.81 198 ALA A O 1
ATOM 1478 N N . GLY A 1 199 ? -3.716 11.658 -7.522 1.00 80.44 199 GLY A N 1
ATOM 1479 C CA . GLY A 1 199 ? -2.772 12.651 -8.019 1.00 80.44 199 GLY A CA 1
ATOM 1480 C C . GLY A 1 199 ? -1.600 12.903 -7.059 1.00 80.44 199 GLY A C 1
ATOM 1481 O O . GLY A 1 199 ? -1.576 12.374 -5.938 1.00 80.44 199 GLY A O 1
ATOM 1482 N N . PRO A 1 200 ? -0.589 13.672 -7.503 1.00 86.25 200 PRO A N 1
ATOM 1483 C CA . PRO A 1 200 ? 0.640 13.926 -6.750 1.00 86.25 200 PRO A CA 1
ATOM 1484 C C . PRO A 1 200 ? 0.404 14.621 -5.403 1.00 86.25 200 PRO A C 1
ATOM 1486 O O . PRO A 1 200 ? 1.174 14.412 -4.468 1.00 86.25 200 PRO A O 1
ATOM 1489 N N . GLU A 1 201 ? -0.678 15.384 -5.266 1.00 89.00 201 GLU A N 1
ATOM 1490 C CA . GLU A 1 201 ? -1.102 16.034 -4.025 1.00 89.00 201 GLU A CA 1
ATOM 1491 C C . GLU A 1 201 ? -1.364 15.048 -2.875 1.00 89.00 201 GLU A C 1
ATOM 1493 O O . GLU A 1 201 ? -1.212 15.409 -1.710 1.00 89.00 201 GLU A O 1
ATOM 1498 N N . GLY A 1 202 ? -1.702 13.790 -3.183 1.00 83.38 202 GLY A N 1
ATOM 1499 C CA . GLY A 1 202 ? -1.896 12.737 -2.183 1.00 83.38 202 GLY A CA 1
ATOM 1500 C C . GLY A 1 202 ? -0.606 12.033 -1.744 1.00 83.38 202 GLY A C 1
ATOM 1501 O O . GLY A 1 202 ? -0.597 11.356 -0.713 1.00 83.38 202 GLY A O 1
ATOM 1502 N N . LEU A 1 203 ? 0.500 12.186 -2.485 1.00 87.50 203 LEU A N 1
ATOM 1503 C CA . LEU A 1 203 ? 1.759 11.481 -2.208 1.00 87.50 203 LEU A CA 1
ATOM 1504 C C . LEU A 1 203 ? 2.394 11.827 -0.853 1.00 87.50 203 LEU A C 1
ATOM 1506 O O . LEU A 1 203 ? 2.891 10.901 -0.212 1.00 87.50 203 LEU A O 1
ATOM 1510 N N . PRO A 1 204 ? 2.372 13.081 -0.357 1.00 92.19 204 PRO A N 1
ATOM 1511 C CA . PRO A 1 204 ? 2.970 13.402 0.940 1.00 92.19 204 PRO A CA 1
ATOM 1512 C C . PRO A 1 204 ? 2.374 12.603 2.112 1.00 92.19 204 PRO A C 1
ATOM 1514 O O . PRO A 1 204 ? 3.093 12.264 3.051 1.00 92.19 204 PRO A O 1
ATOM 1517 N N . GLY A 1 205 ? 1.080 12.257 2.053 1.00 88.06 205 GLY A N 1
ATOM 1518 C CA . GLY A 1 205 ? 0.393 11.481 3.094 1.00 88.06 205 GLY A CA 1
ATOM 1519 C C . GLY A 1 205 ? 0.593 9.963 2.992 1.00 88.06 205 GLY A C 1
ATOM 1520 O O . GLY A 1 205 ? 0.450 9.251 3.989 1.00 88.06 205 GLY A O 1
ATOM 1521 N N . ALA A 1 206 ? 0.963 9.452 1.815 1.00 90.06 206 ALA A N 1
ATOM 1522 C CA . ALA A 1 206 ? 1.074 8.017 1.568 1.00 90.06 206 ALA A CA 1
ATOM 1523 C C . ALA A 1 206 ? 2.137 7.319 2.452 1.00 90.06 206 ALA A C 1
ATOM 1525 O O . ALA A 1 206 ? 1.818 6.291 3.053 1.00 90.06 206 ALA A O 1
ATOM 1526 N N . PRO A 1 207 ? 3.357 7.861 2.655 1.00 90.50 207 PRO A N 1
ATOM 1527 C CA . PRO A 1 207 ? 4.330 7.257 3.566 1.00 90.50 207 PRO A CA 1
ATOM 1528 C C . PRO A 1 207 ? 3.834 7.145 5.011 1.00 90.50 207 PRO A C 1
ATOM 1530 O O . PRO A 1 207 ? 4.173 6.182 5.698 1.00 90.50 207 PRO A O 1
ATOM 1533 N N . ALA A 1 208 ? 3.038 8.108 5.487 1.00 88.75 208 ALA A N 1
ATOM 1534 C CA . ALA A 1 208 ? 2.474 8.057 6.833 1.00 88.75 208 ALA A CA 1
ATOM 1535 C C . ALA A 1 208 ? 1.471 6.902 6.965 1.00 88.75 208 ALA A C 1
ATOM 1537 O O . ALA A 1 208 ? 1.585 6.104 7.894 1.00 88.75 208 ALA A O 1
ATOM 1538 N N . GLN A 1 209 ? 0.562 6.755 5.995 1.00 89.31 209 GLN A N 1
ATOM 1539 C CA . GLN A 1 209 ? -0.389 5.640 5.946 1.00 89.31 209 GLN A CA 1
ATOM 1540 C C . GLN A 1 209 ? 0.316 4.281 5.851 1.00 89.31 209 GLN A C 1
ATOM 1542 O O . GLN A 1 209 ? 0.009 3.376 6.622 1.00 89.31 209 GLN A O 1
ATOM 1547 N N . ALA A 1 210 ? 1.304 4.149 4.962 1.00 90.19 210 ALA A N 1
ATOM 1548 C CA . ALA A 1 210 ? 2.067 2.916 4.781 1.00 90.19 210 ALA A CA 1
ATOM 1549 C C . ALA A 1 210 ? 2.817 2.505 6.060 1.00 90.19 210 ALA A C 1
ATOM 1551 O O . ALA A 1 210 ? 2.739 1.355 6.486 1.00 90.19 210 ALA A O 1
ATOM 1552 N N . ARG A 1 211 ? 3.498 3.448 6.728 1.00 88.06 211 ARG A N 1
ATOM 1553 C CA . ARG A 1 211 ? 4.175 3.179 8.012 1.00 88.06 211 ARG A CA 1
ATOM 1554 C C . ARG A 1 211 ? 3.190 2.772 9.098 1.00 88.06 211 ARG A C 1
ATOM 1556 O O . ARG A 1 211 ? 3.498 1.897 9.901 1.00 88.06 211 ARG A O 1
ATOM 1563 N N . TYR A 1 212 ? 2.026 3.411 9.134 1.00 87.25 212 TYR A N 1
ATOM 1564 C CA . TYR A 1 212 ? 0.994 3.079 10.101 1.00 87.25 212 TYR A CA 1
ATOM 1565 C C . TYR A 1 212 ? 0.433 1.673 9.861 1.00 87.25 212 TYR A C 1
ATOM 1567 O O . TYR A 1 212 ? 0.367 0.878 10.791 1.00 87.25 212 TYR A O 1
ATOM 1575 N N . ALA A 1 213 ? 0.132 1.314 8.613 1.00 88.38 213 ALA A N 1
ATOM 1576 C CA . ALA A 1 213 ? -0.300 -0.034 8.252 1.00 88.38 213 ALA A CA 1
ATOM 1577 C C . ALA A 1 213 ? 0.764 -1.097 8.586 1.00 88.38 213 ALA A C 1
ATOM 1579 O O . ALA A 1 213 ? 0.428 -2.142 9.138 1.00 88.38 213 ALA A O 1
ATOM 1580 N N . ALA A 1 214 ? 2.050 -0.807 8.361 1.00 87.69 214 ALA A N 1
ATOM 1581 C CA . ALA A 1 214 ? 3.143 -1.718 8.712 1.00 87.69 214 ALA A CA 1
ATOM 1582 C C . ALA A 1 214 ? 3.211 -2.015 10.221 1.00 87.69 214 ALA A C 1
ATOM 1584 O O . ALA A 1 214 ? 3.479 -3.143 10.620 1.00 87.69 214 ALA A O 1
ATOM 1585 N N . ARG A 1 215 ? 2.922 -1.023 11.074 1.00 82.06 215 ARG A N 1
ATOM 1586 C CA . ARG A 1 215 ? 2.893 -1.202 12.539 1.00 82.06 215 ARG A CA 1
ATOM 1587 C C . ARG A 1 215 ? 1.746 -2.087 13.025 1.00 82.06 215 ARG A C 1
ATOM 1589 O O . ARG A 1 215 ? 1.834 -2.625 14.118 1.00 82.06 215 ARG A O 1
ATOM 1596 N N . ASN A 1 216 ? 0.711 -2.260 12.208 1.00 78.75 216 ASN A N 1
ATOM 1597 C CA . ASN A 1 216 ? -0.439 -3.116 12.495 1.00 78.75 216 ASN A CA 1
ATOM 1598 C C . ASN A 1 216 ? -0.205 -4.596 12.131 1.00 78.75 216 ASN A C 1
ATOM 1600 O O . ASN A 1 216 ? -1.143 -5.394 12.127 1.00 78.75 216 ASN A O 1
ATOM 1604 N N . GLY A 1 217 ? 1.027 -4.985 11.784 1.00 69.06 217 GLY A N 1
ATOM 1605 C CA . GLY A 1 217 ? 1.383 -6.385 11.565 1.00 69.06 217 GLY A CA 1
ATOM 1606 C C . GLY A 1 217 ? 1.203 -7.222 12.837 1.00 69.06 217 GLY A C 1
ATOM 1607 O O . GLY A 1 217 ? 1.664 -6.842 13.910 1.00 69.06 217 GLY A O 1
ATOM 1608 N N . ALA A 1 218 ? 0.528 -8.369 12.722 1.00 64.69 218 ALA A N 1
ATOM 1609 C CA . ALA A 1 218 ? 0.377 -9.299 13.838 1.00 64.69 218 ALA A CA 1
A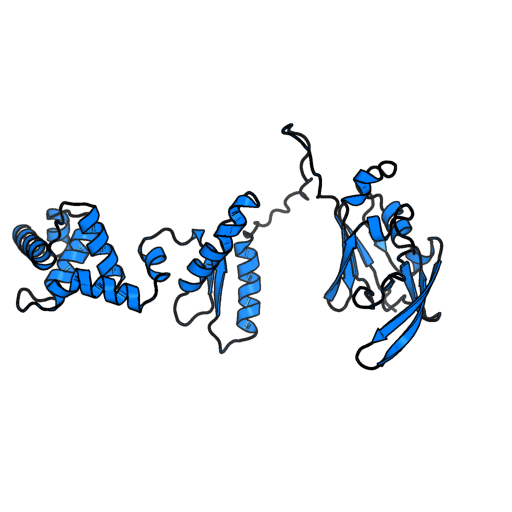TOM 1610 C C . ALA A 1 218 ? 1.745 -9.898 14.232 1.00 64.69 218 ALA A C 1
ATOM 1612 O O . ALA A 1 218 ? 2.536 -10.214 13.338 1.00 64.69 218 ALA A O 1
ATOM 1613 N N . PRO A 1 219 ? 2.026 -10.111 15.531 1.00 65.81 219 PRO A N 1
ATOM 1614 C CA . PRO A 1 219 ? 3.274 -10.729 15.969 1.00 65.81 219 PRO A CA 1
ATOM 1615 C C . PRO A 1 219 ? 3.490 -12.112 15.338 1.00 65.81 219 PRO A C 1
ATOM 1617 O O . PRO A 1 219 ? 2.553 -12.898 15.210 1.00 65.81 219 PRO A O 1
ATOM 1620 N N . GLY A 1 220 ? 4.737 -12.426 14.980 1.00 68.88 220 GLY A N 1
ATOM 1621 C CA . GLY A 1 220 ? 5.156 -13.786 14.618 1.00 68.88 220 GLY A CA 1
ATOM 1622 C C . GLY A 1 220 ? 4.929 -14.210 13.165 1.00 68.88 220 GLY A C 1
ATOM 1623 O O . GLY A 1 220 ? 5.310 -15.320 12.812 1.00 68.88 220 GLY A O 1
ATOM 1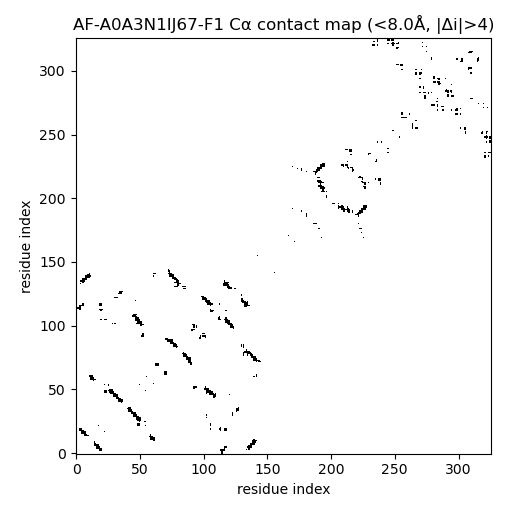624 N N . THR A 1 221 ? 4.359 -13.358 12.305 1.00 71.31 221 THR A N 1
ATOM 1625 C CA . THR A 1 221 ? 4.253 -13.646 10.862 1.00 71.31 221 THR A CA 1
ATOM 1626 C C . THR A 1 221 ? 4.601 -12.432 10.013 1.00 71.31 221 THR A C 1
ATOM 1628 O O . THR A 1 221 ? 4.143 -11.316 10.272 1.00 71.31 221 THR A O 1
ATOM 1631 N N . SER A 1 222 ? 5.417 -12.648 8.978 1.00 79.00 222 SER A N 1
ATOM 1632 C CA . SER A 1 222 ? 5.731 -11.604 8.007 1.00 79.00 222 SER A CA 1
ATOM 1633 C C . SER A 1 222 ? 4.467 -11.232 7.233 1.00 79.00 222 SER A C 1
ATOM 1635 O O . SER A 1 222 ? 3.834 -12.093 6.622 1.00 79.00 222 SER A O 1
ATOM 1637 N N . ARG A 1 223 ? 4.072 -9.955 7.257 1.00 82.19 223 ARG A N 1
ATOM 1638 C CA . ARG A 1 223 ? 2.786 -9.510 6.698 1.00 82.19 223 ARG A CA 1
ATOM 1639 C C . ARG A 1 223 ? 2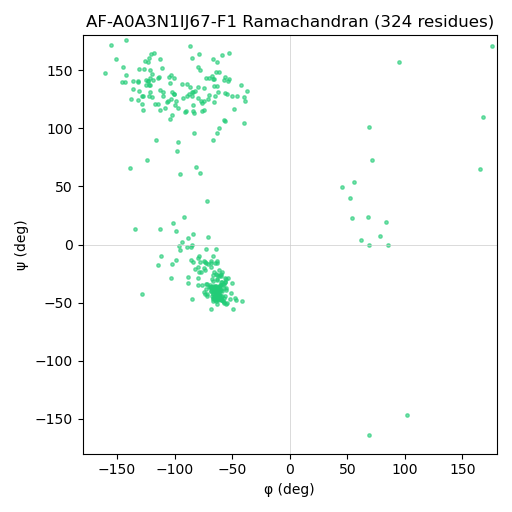.887 -8.145 6.036 1.00 82.19 223 ARG A C 1
ATOM 1641 O O . ARG A 1 223 ? 3.518 -7.237 6.571 1.00 82.19 223 ARG A O 1
ATOM 1648 N N . LEU A 1 224 ? 2.207 -8.017 4.900 1.00 84.56 224 LEU A N 1
ATOM 1649 C CA . LEU A 1 224 ? 1.918 -6.750 4.243 1.00 84.56 224 LEU A CA 1
ATOM 1650 C C . LEU A 1 224 ? 0.487 -6.322 4.597 1.00 84.56 224 LEU A C 1
ATOM 1652 O O . LEU A 1 224 ? -0.455 -7.079 4.358 1.00 84.56 224 LEU A O 1
ATOM 1656 N N . THR A 1 225 ? 0.325 -5.127 5.161 1.00 85.81 225 THR A N 1
ATOM 1657 C CA . THR A 1 225 ? -0.980 -4.589 5.575 1.00 85.81 225 THR A CA 1
ATOM 1658 C C . THR A 1 225 ? -1.364 -3.386 4.718 1.00 85.81 225 THR A C 1
ATOM 1660 O O . THR A 1 225 ? -0.569 -2.469 4.526 1.00 85.81 225 THR A O 1
ATOM 1663 N N . ASP A 1 226 ? -2.597 -3.356 4.221 1.00 85.44 226 ASP A N 1
ATOM 1664 C CA . ASP A 1 226 ? -3.124 -2.210 3.477 1.00 85.44 226 ASP A CA 1
ATOM 1665 C C . ASP A 1 226 ? -3.737 -1.189 4.444 1.00 85.44 226 ASP A C 1
ATOM 1667 O O . ASP A 1 226 ? -4.564 -1.553 5.280 1.00 85.44 226 ASP A O 1
ATOM 1671 N N . ALA A 1 227 ? -3.371 0.090 4.334 1.00 85.19 227 ALA A N 1
ATOM 1672 C CA . ALA A 1 227 ? -3.961 1.160 5.137 1.00 85.19 227 ALA A CA 1
ATOM 1673 C C . ALA A 1 227 ? -5.491 1.239 4.992 1.00 85.19 227 ALA A C 1
ATOM 1675 O O . ALA A 1 227 ? -6.171 1.619 5.941 1.00 85.19 227 ALA A O 1
ATOM 1676 N N . THR A 1 228 ? -6.048 0.836 3.847 1.00 82.50 228 THR A N 1
ATOM 1677 C CA . THR A 1 228 ? -7.503 0.780 3.626 1.00 82.50 228 THR A CA 1
ATOM 1678 C C . THR A 1 228 ? -8.197 -0.342 4.398 1.00 82.50 228 THR A C 1
ATOM 1680 O O . THR A 1 228 ? -9.408 -0.285 4.585 1.00 82.50 228 THR A O 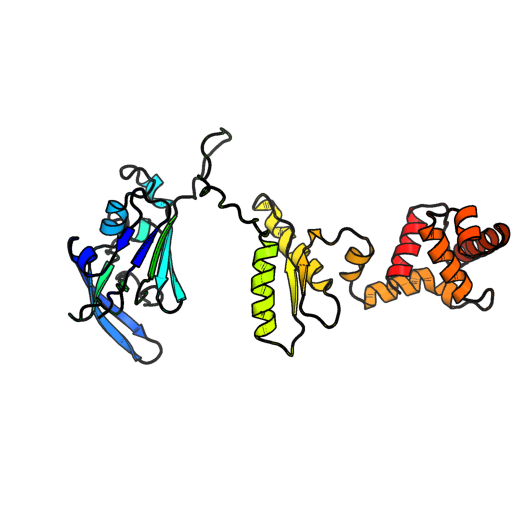1
ATOM 1683 N N . SER A 1 229 ? -7.449 -1.338 4.889 1.00 81.38 229 SER A N 1
ATOM 1684 C CA . SER A 1 229 ? -7.995 -2.407 5.736 1.00 81.38 229 SER A CA 1
ATOM 1685 C C . SER A 1 229 ? -8.193 -1.985 7.197 1.00 81.38 229 SER A C 1
ATOM 1687 O O . SER A 1 229 ? -8.829 -2.708 7.960 1.00 81.38 229 SER A O 1
ATOM 1689 N N . LEU A 1 230 ? -7.689 -0.809 7.593 1.00 81.38 230 LEU A N 1
ATOM 1690 C CA . LEU A 1 230 ? -7.819 -0.262 8.946 1.00 81.38 230 LEU A CA 1
ATOM 1691 C C . LEU A 1 230 ? -9.183 0.420 9.124 1.00 81.38 230 LEU A C 1
ATOM 1693 O O . LEU A 1 230 ? -9.284 1.639 9.244 1.00 81.38 230 LEU A O 1
ATOM 1697 N N . THR A 1 231 ? -10.250 -0.376 9.094 1.00 84.25 231 THR A N 1
ATOM 1698 C CA . THR A 1 231 ? -11.640 0.112 9.132 1.00 84.25 231 THR A CA 1
ATOM 1699 C C . THR A 1 231 ? -12.261 0.105 10.528 1.00 84.25 231 THR A C 1
ATOM 1701 O O . THR A 1 231 ? -13.423 0.476 10.680 1.00 84.25 231 THR A O 1
ATOM 1704 N N . SER A 1 232 ? -11.527 -0.345 11.545 1.00 86.56 232 SER A N 1
ATOM 1705 C CA . SER A 1 232 ? -12.016 -0.505 12.913 1.00 86.56 232 SER A CA 1
ATOM 1706 C C . SER A 1 232 ? -11.143 0.241 13.922 1.00 86.56 232 SER A C 1
ATOM 1708 O O . SER A 1 232 ? -9.976 0.548 13.665 1.00 86.56 232 SER A O 1
ATOM 1710 N N . LEU A 1 233 ? -11.713 0.546 15.092 1.00 88.56 233 LEU A N 1
ATOM 1711 C CA . LEU A 1 233 ? -10.987 1.241 16.155 1.00 88.56 233 LEU A CA 1
ATOM 1712 C C . LEU A 1 233 ? -9.812 0.408 16.684 1.00 88.56 233 LEU A C 1
ATOM 1714 O O . LEU A 1 233 ? -8.766 0.975 16.970 1.00 88.56 233 LEU A O 1
ATOM 1718 N N . ASP A 1 234 ? -9.946 -0.916 16.779 1.00 85.19 234 ASP A N 1
ATOM 1719 C CA . ASP A 1 234 ? -8.849 -1.806 17.177 1.00 85.19 234 ASP A CA 1
ATOM 1720 C C . ASP A 1 234 ? -7.698 -1.785 16.158 1.00 85.19 234 ASP A C 1
ATOM 1722 O O . ASP A 1 234 ? -6.539 -1.671 16.558 1.00 85.19 234 ASP A O 1
ATOM 1726 N N . GLY A 1 235 ? -8.007 -1.782 14.855 1.00 83.62 235 GLY A N 1
ATOM 1727 C CA . GLY A 1 235 ? -7.014 -1.648 13.788 1.00 83.62 235 GLY A CA 1
ATOM 1728 C C . GLY A 1 235 ? -6.354 -0.268 13.751 1.00 83.62 235 GLY A C 1
ATOM 1729 O O . GLY A 1 235 ? -5.190 -0.143 13.388 1.00 83.62 235 GLY A O 1
ATOM 1730 N N . LEU A 1 236 ? -7.056 0.786 14.169 1.00 85.25 236 LEU A N 1
ATOM 1731 C CA . LEU A 1 236 ? -6.427 2.085 14.394 1.00 85.25 236 LEU A CA 1
ATOM 1732 C C . LEU A 1 236 ? -5.493 1.996 15.616 1.00 85.25 236 LEU A C 1
ATOM 1734 O O . LEU A 1 236 ? -4.290 2.222 15.526 1.00 85.25 236 LEU A O 1
ATOM 1738 N N . LEU A 1 237 ? -6.006 1.577 16.769 1.00 88.75 237 LEU A N 1
ATOM 1739 C CA . LEU A 1 237 ? -5.230 1.532 18.008 1.00 88.75 237 LEU A CA 1
ATOM 1740 C C . LEU A 1 237 ? -3.977 0.652 17.903 1.00 88.75 237 LEU A C 1
ATOM 1742 O O . LEU A 1 237 ? -2.954 1.015 18.475 1.00 88.75 237 LEU A O 1
ATOM 1746 N N . ALA A 1 238 ? -3.990 -0.445 17.149 1.00 82.75 238 ALA A N 1
ATOM 1747 C CA . ALA A 1 238 ? -2.817 -1.305 16.987 1.00 82.75 238 ALA A CA 1
ATOM 1748 C C . ALA A 1 238 ? -1.593 -0.599 16.348 1.00 82.75 238 ALA A C 1
ATOM 1750 O O . ALA A 1 238 ? -0.460 -0.995 16.622 1.00 82.75 238 ALA A O 1
ATOM 1751 N N . GLY A 1 239 ? -1.778 0.504 15.609 1.00 80.81 239 GLY A N 1
ATOM 1752 C CA . GLY A 1 239 ? -0.681 1.337 15.093 1.00 80.81 239 GLY A CA 1
ATOM 1753 C C . GLY A 1 239 ? -0.076 2.300 16.126 1.00 80.81 239 GLY A C 1
ATOM 1754 O O . GLY A 1 239 ? 0.978 2.902 15.878 1.00 80.81 239 GLY A 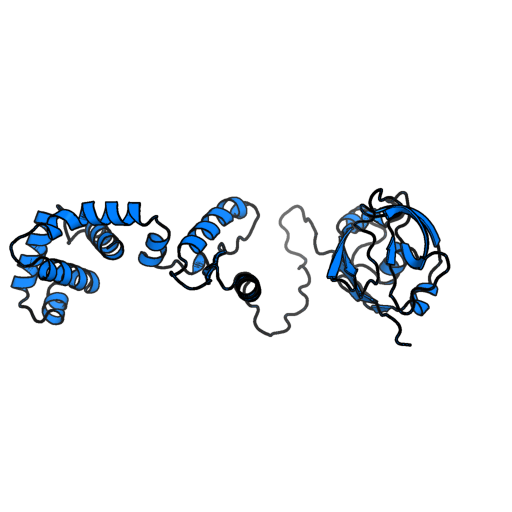O 1
ATOM 1755 N N . VAL A 1 240 ? -0.736 2.465 17.278 1.00 87.31 240 VAL A N 1
ATOM 1756 C CA . VAL A 1 240 ? -0.272 3.270 18.414 1.00 87.31 240 VAL A CA 1
ATOM 1757 C C . VAL A 1 240 ? 0.713 2.440 19.252 1.00 87.31 240 VAL A C 1
ATOM 1759 O O . VAL A 1 240 ? 0.404 1.291 19.588 1.00 87.31 240 VAL A O 1
ATOM 1762 N N . PRO A 1 241 ? 1.886 2.991 19.632 1.00 86.88 241 PRO A N 1
ATOM 1763 C CA . PRO A 1 241 ? 2.875 2.257 20.419 1.00 86.88 241 PRO A CA 1
ATOM 1764 C C . PRO A 1 241 ? 2.290 1.637 21.695 1.00 86.88 241 PRO A C 1
ATOM 1766 O O . PRO A 1 241 ? 1.427 2.226 22.356 1.00 86.88 241 PRO A O 1
ATOM 1769 N N . ALA A 1 242 ? 2.748 0.431 22.039 1.00 87.44 242 ALA A N 1
ATOM 1770 C CA . ALA A 1 242 ? 2.170 -0.375 23.115 1.00 87.44 242 ALA A 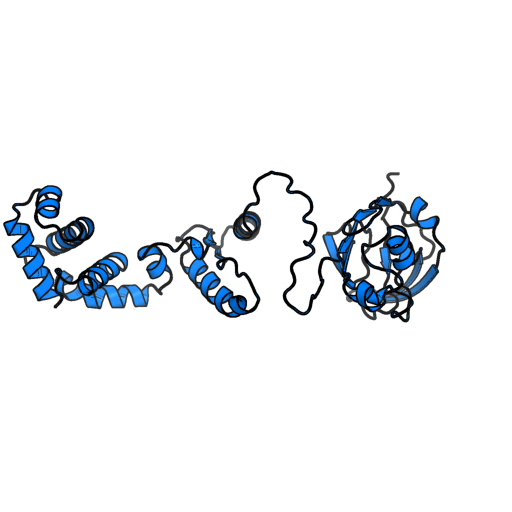CA 1
ATOM 1771 C C . ALA A 1 242 ? 2.237 0.328 24.481 1.00 87.44 242 ALA A C 1
ATOM 1773 O O . ALA A 1 242 ? 1.307 0.228 25.275 1.00 87.44 242 ALA A O 1
ATOM 1774 N N . GLU A 1 243 ? 3.303 1.081 24.741 1.00 90.75 243 GLU A N 1
ATOM 1775 C CA . GLU A 1 243 ? 3.482 1.894 25.941 1.00 90.75 243 GLU A CA 1
ATOM 1776 C C . GLU A 1 243 ? 2.446 3.019 26.051 1.00 90.75 243 GLU A C 1
ATOM 1778 O O . GLU A 1 243 ? 1.925 3.269 27.137 1.00 90.75 243 GLU A O 1
ATOM 1783 N N . VAL A 1 244 ? 2.077 3.638 24.925 1.00 93.62 244 VAL A N 1
ATOM 1784 C CA . VAL A 1 244 ? 1.052 4.689 24.880 1.00 93.62 244 VAL A CA 1
ATOM 1785 C C . VAL A 1 244 ? -0.331 4.083 25.102 1.00 93.62 244 VAL A C 1
ATOM 1787 O O . VAL A 1 244 ? -1.102 4.605 25.908 1.00 93.62 244 VAL A O 1
ATOM 1790 N N . ARG A 1 245 ? -0.632 2.946 24.459 1.00 93.62 245 ARG A N 1
ATOM 1791 C CA . ARG A 1 245 ? -1.880 2.201 24.698 1.00 93.62 245 ARG A CA 1
ATOM 1792 C C . ARG A 1 245 ? -2.017 1.774 26.154 1.00 93.62 245 ARG A C 1
ATOM 1794 O O . ARG A 1 245 ? -3.048 2.031 26.767 1.00 93.62 245 ARG A O 1
ATOM 1801 N N . ARG A 1 246 ? -0.959 1.202 26.735 1.00 92.50 246 ARG A N 1
ATOM 1802 C CA . ARG A 1 246 ? -0.935 0.786 28.143 1.00 92.50 246 ARG A CA 1
ATOM 1803 C C . ARG A 1 246 ? -1.146 1.973 29.082 1.00 92.50 246 ARG A C 1
ATOM 1805 O O . ARG A 1 246 ? -1.922 1.860 30.025 1.00 92.50 246 ARG A O 1
ATOM 1812 N N . ALA A 1 247 ? -0.499 3.110 28.817 1.00 95.12 247 ALA A N 1
ATOM 1813 C CA . ALA A 1 247 ? -0.683 4.329 29.604 1.00 95.12 247 ALA A CA 1
ATOM 1814 C C . ALA A 1 247 ? -2.125 4.859 29.520 1.00 95.12 247 ALA A C 1
ATOM 1816 O O . ALA A 1 247 ? -2.700 5.243 30.539 1.00 95.12 247 ALA A O 1
ATOM 1817 N N . PHE A 1 248 ? -2.730 4.840 28.328 1.00 95.81 248 PHE A N 1
ATOM 1818 C CA . PHE A 1 248 ? -4.132 5.213 28.140 1.00 95.81 248 PHE A CA 1
ATOM 1819 C C . PHE A 1 248 ? -5.076 4.262 28.890 1.00 95.81 248 PHE A C 1
ATOM 1821 O O . PHE A 1 248 ? -5.879 4.717 29.703 1.00 95.81 248 PHE A O 1
ATOM 1828 N N . GLY A 1 249 ? -4.929 2.948 28.693 1.00 94.75 249 GLY A N 1
ATOM 1829 C CA . GLY A 1 249 ? -5.731 1.926 29.368 1.00 94.75 249 GLY A CA 1
ATOM 1830 C C . GLY A 1 249 ? -5.639 2.024 30.892 1.00 94.75 249 GLY A C 1
ATOM 1831 O O . GLY A 1 249 ? -6.665 2.053 31.566 1.00 94.75 249 GLY A O 1
ATOM 1832 N N . ALA A 1 250 ? -4.429 2.182 31.438 1.00 92.81 250 ALA A N 1
ATOM 1833 C CA . ALA A 1 250 ? -4.218 2.368 32.872 1.00 92.81 250 ALA A CA 1
ATOM 1834 C C . ALA A 1 250 ? -4.870 3.656 33.400 1.00 92.81 250 ALA A C 1
ATOM 1836 O O . ALA A 1 250 ? -5.461 3.646 34.474 1.00 92.81 250 ALA A O 1
ATOM 1837 N N . LYS A 1 251 ? -4.827 4.760 32.647 1.00 94.00 251 LYS A N 1
ATOM 1838 C CA . LYS A 1 251 ? -5.464 6.019 33.059 1.00 94.00 251 LYS A CA 1
ATOM 1839 C C . LYS A 1 251 ? -6.993 5.939 33.059 1.00 94.00 251 LYS A C 1
ATOM 1841 O O . LYS A 1 251 ? -7.632 6.558 33.904 1.00 94.00 251 LYS A O 1
ATOM 1846 N N . VAL A 1 252 ? -7.580 5.222 32.101 1.00 95.12 252 VAL A N 1
ATOM 1847 C CA . VAL A 1 252 ? -9.040 5.134 31.939 1.00 95.12 252 VAL A CA 1
ATOM 1848 C C . VAL A 1 252 ? -9.649 4.049 32.827 1.00 95.12 252 VAL A C 1
ATOM 1850 O O . VAL A 1 252 ? -10.645 4.302 33.502 1.00 95.12 252 VAL A O 1
ATOM 1853 N N . LEU A 1 253 ? -9.056 2.853 32.843 1.00 94.50 253 LEU A N 1
ATOM 1854 C CA . LEU A 1 253 ? -9.576 1.682 33.557 1.00 94.50 253 LEU A CA 1
ATOM 1855 C C . LEU A 1 253 ? -8.905 1.446 34.912 1.00 94.50 253 LEU A C 1
ATOM 1857 O O . LEU A 1 253 ? -9.441 0.678 35.706 1.00 94.50 253 LEU A O 1
ATOM 1861 N N . GLY A 1 254 ? -7.776 2.097 35.209 1.00 90.56 254 GLY A N 1
ATOM 1862 C CA . GLY A 1 254 ? -7.046 1.954 36.477 1.00 90.56 254 GLY A CA 1
ATOM 1863 C C . GLY A 1 254 ? -7.936 2.026 37.721 1.00 90.56 254 GLY A C 1
ATOM 1864 O O . GLY A 1 254 ? -7.888 1.095 38.523 1.00 90.56 254 GLY A O 1
ATOM 1865 N N . PRO A 1 255 ? -8.848 3.014 37.842 1.00 89.75 255 PRO A N 1
ATOM 1866 C CA . PRO A 1 255 ? -9.766 3.090 38.980 1.00 89.75 255 PRO A CA 1
ATOM 1867 C C . PRO A 1 255 ? -10.685 1.869 39.161 1.00 89.75 255 PRO A C 1
ATOM 1869 O O . PRO A 1 255 ? -11.168 1.624 40.265 1.00 89.75 255 PRO A O 1
ATOM 1872 N N . LEU A 1 256 ? -10.952 1.093 38.103 1.00 88.19 256 LEU A N 1
ATOM 1873 C CA . LEU A 1 256 ? -11.708 -0.162 38.194 1.00 88.19 256 LEU A CA 1
ATOM 1874 C C . LEU A 1 256 ? -10.836 -1.314 38.704 1.00 88.19 256 LEU A C 1
ATOM 1876 O O . LEU A 1 256 ? -11.334 -2.168 39.439 1.00 88.19 256 LEU A O 1
ATOM 1880 N N . LEU A 1 257 ? -9.550 -1.324 38.335 1.00 84.25 257 LEU A N 1
ATOM 1881 C CA . LEU A 1 257 ? -8.587 -2.390 38.637 1.00 84.25 257 LEU A CA 1
ATOM 1882 C C . LEU A 1 257 ? -8.121 -2.406 40.101 1.00 84.25 257 LEU A C 1
ATOM 1884 O O . LEU A 1 257 ? -7.554 -3.396 40.546 1.00 84.25 257 LEU A O 1
ATOM 1888 N N . GLU A 1 258 ? -8.379 -1.347 40.866 1.00 81.50 258 GLU A N 1
ATOM 1889 C CA . GLU A 1 258 ? -7.916 -1.204 42.255 1.00 81.50 258 GLU A CA 1
ATOM 1890 C C . GLU A 1 258 ? -8.996 -1.555 43.306 1.00 81.50 258 GLU A C 1
ATOM 1892 O O . GLU A 1 258 ? -8.842 -1.271 44.494 1.00 81.50 258 GLU A O 1
ATOM 1897 N N . THR A 1 259 ? -10.124 -2.164 42.909 1.00 72.06 259 THR A N 1
ATOM 1898 C CA . THR A 1 259 ? -11.317 -2.281 43.775 1.00 72.06 259 THR A CA 1
ATOM 1899 C C . THR A 1 259 ? -11.517 -3.634 44.474 1.00 72.06 259 THR A C 1
ATOM 1901 O O . THR A 1 259 ? -11.278 -4.701 43.918 1.00 72.06 259 THR A O 1
ATOM 1904 N N . GLY A 1 260 ? -12.024 -3.584 45.719 1.00 66.50 260 GLY A N 1
ATOM 1905 C CA . GLY A 1 260 ? -12.250 -4.761 46.575 1.00 66.50 260 GLY A CA 1
ATOM 1906 C C . GLY A 1 260 ? -13.609 -5.465 46.426 1.00 66.50 260 GLY A C 1
ATOM 1907 O O . GLY A 1 260 ? -13.669 -6.667 46.671 1.00 66.50 260 GLY A O 1
ATOM 1908 N N . ARG A 1 261 ? -14.694 -4.766 46.026 1.00 69.81 261 ARG A N 1
ATOM 1909 C CA . ARG A 1 261 ? -16.015 -5.339 45.651 1.00 69.81 261 ARG A CA 1
ATOM 1910 C C . ARG A 1 261 ? -16.871 -4.367 44.798 1.00 69.81 261 ARG A C 1
ATOM 1912 O O . ARG A 1 261 ? -16.837 -3.162 45.069 1.00 69.81 261 ARG A O 1
ATOM 1919 N N . PRO A 1 262 ? -17.719 -4.870 43.868 1.00 72.69 262 PRO A N 1
ATOM 1920 C CA . PRO A 1 262 ? -17.728 -6.246 43.343 1.00 72.69 262 PRO A CA 1
ATOM 1921 C C . PRO A 1 262 ? -16.376 -6.597 42.692 1.00 72.69 262 PRO A C 1
ATOM 1923 O O . PRO A 1 262 ? -15.581 -5.688 42.467 1.00 72.69 262 PRO A O 1
ATOM 1926 N N . PRO A 1 263 ? -16.064 -7.887 42.462 1.00 85.69 263 PRO A N 1
ATOM 1927 C CA . PRO A 1 263 ? -14.767 -8.278 41.914 1.00 85.69 263 PRO A CA 1
ATOM 1928 C C . PRO A 1 263 ? -14.465 -7.530 40.613 1.00 85.69 263 PRO A C 1
ATOM 1930 O O . PRO A 1 263 ? -15.362 -7.370 39.785 1.00 85.69 263 PRO A O 1
ATOM 1933 N N . ILE A 1 264 ? -13.208 -7.127 40.417 1.00 87.25 264 ILE A N 1
ATOM 1934 C CA . ILE A 1 264 ? -12.735 -6.398 39.226 1.00 87.25 264 ILE A CA 1
ATOM 1935 C C . ILE A 1 264 ? -13.221 -7.071 37.935 1.00 87.25 264 ILE A C 1
ATOM 1937 O O . ILE A 1 264 ? -13.780 -6.411 37.061 1.00 87.25 264 ILE A O 1
ATOM 1941 N N . ALA A 1 265 ? -13.095 -8.401 37.863 1.00 89.75 265 ALA A N 1
ATOM 1942 C CA . ALA A 1 265 ? -13.547 -9.199 36.726 1.00 89.75 265 ALA A CA 1
ATOM 1943 C C . ALA A 1 265 ? -15.037 -8.988 36.407 1.00 89.75 265 ALA A C 1
ATOM 1945 O O . ALA A 1 265 ? -15.398 -8.867 35.246 1.00 89.75 265 ALA A O 1
ATOM 1946 N N . ALA A 1 266 ? -15.896 -8.866 37.423 1.00 93.12 266 ALA A N 1
ATOM 1947 C CA . ALA A 1 266 ?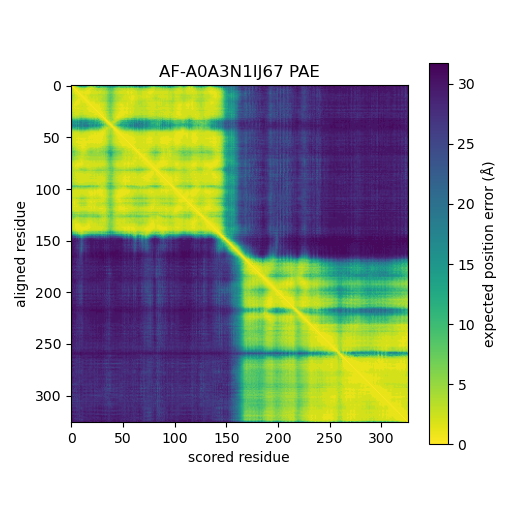 -17.329 -8.675 37.228 1.00 93.12 266 ALA A CA 1
ATOM 1948 C C . ALA A 1 266 ? -17.674 -7.272 36.702 1.00 93.12 266 ALA A C 1
ATOM 1950 O O . ALA A 1 266 ? -18.634 -7.132 35.945 1.00 93.12 266 ALA A O 1
ATOM 1951 N N . LEU A 1 267 ? -16.931 -6.231 37.101 1.00 94.38 267 LEU A N 1
ATOM 1952 C CA . LEU A 1 267 ? -17.121 -4.877 36.565 1.00 94.38 267 LEU A CA 1
ATOM 1953 C C . LEU A 1 267 ? -16.629 -4.777 35.121 1.00 94.38 267 LEU A C 1
ATOM 1955 O O . LEU A 1 267 ? -17.334 -4.207 34.295 1.00 94.38 267 LEU A O 1
ATOM 1959 N N . LEU A 1 268 ? -15.468 -5.361 34.810 1.00 95.38 268 LEU A N 1
ATOM 1960 C CA . LEU A 1 268 ? -14.941 -5.394 33.443 1.00 95.38 268 LEU A CA 1
ATOM 1961 C C . LEU A 1 268 ? -15.861 -6.175 32.500 1.00 95.38 268 LEU A C 1
ATOM 1963 O O . LEU A 1 268 ? -16.231 -5.647 31.460 1.00 95.38 268 LEU A O 1
ATOM 1967 N N . ASP A 1 269 ? -16.308 -7.363 32.906 1.00 96.06 269 ASP A N 1
ATOM 1968 C CA . ASP A 1 269 ? -17.251 -8.188 32.139 1.00 96.06 269 ASP A CA 1
ATOM 1969 C C . ASP A 1 269 ? -18.587 -7.462 31.901 1.00 96.06 269 ASP A C 1
ATOM 1971 O O . ASP A 1 269 ? -19.144 -7.464 30.800 1.00 96.06 269 ASP A O 1
ATOM 1975 N N . THR A 1 270 ? -19.067 -6.728 32.915 1.00 97.38 270 THR A N 1
ATOM 1976 C CA . THR A 1 270 ? -20.268 -5.896 32.762 1.00 97.38 270 THR A CA 1
ATOM 1977 C C . THR A 1 270 ? -20.037 -4.741 31.793 1.00 97.38 270 THR A C 1
ATOM 1979 O O . THR A 1 270 ? -20.906 -4.477 30.969 1.00 97.38 270 THR A O 1
ATOM 1982 N N . LEU A 1 271 ? -18.890 -4.059 31.863 1.00 97.38 271 LEU A N 1
ATOM 1983 C CA . LEU A 1 271 ? -18.556 -2.954 30.963 1.00 97.38 271 LEU A CA 1
ATOM 1984 C C . LEU A 1 271 ? -18.430 -3.425 29.508 1.00 97.38 271 LEU A C 1
ATOM 1986 O O . LEU A 1 271 ? -19.030 -2.821 28.622 1.00 97.38 271 LEU A O 1
ATOM 1990 N N . GLU A 1 272 ? -17.686 -4.507 29.272 1.00 97.62 272 GLU A N 1
ATOM 1991 C CA . GLU A 1 272 ? -17.505 -5.114 27.948 1.00 97.62 272 GLU A CA 1
ATOM 1992 C C . GLU A 1 272 ? -18.856 -5.504 27.341 1.00 97.62 272 GLU A C 1
ATOM 1994 O O . GLU A 1 272 ? -19.186 -5.083 26.231 1.00 97.62 272 GLU A O 1
ATOM 1999 N N . THR A 1 273 ? -19.684 -6.220 28.106 1.00 98.19 273 THR A N 1
ATOM 2000 C CA . THR A 1 273 ? -21.004 -6.671 27.646 1.00 98.19 273 THR A CA 1
ATOM 2001 C C . THR A 1 273 ? -21.969 -5.505 27.437 1.00 98.19 273 THR A C 1
ATOM 2003 O O . THR A 1 273 ? -22.717 -5.491 26.458 1.00 98.19 273 THR A O 1
ATOM 2006 N N . PHE A 1 274 ? -21.939 -4.493 28.309 1.00 98.38 274 PHE A N 1
ATOM 2007 C CA . PHE A 1 274 ? -22.790 -3.310 28.185 1.00 98.38 274 PHE A CA 1
ATOM 2008 C C . PHE A 1 274 ? -22.488 -2.518 26.915 1.00 98.38 274 PHE A C 1
ATOM 2010 O O . PHE A 1 274 ? -23.413 -2.147 26.189 1.00 98.38 274 PHE A O 1
ATOM 2017 N N . LEU A 1 275 ? -21.206 -2.304 26.609 1.00 97.62 275 LEU A N 1
ATOM 2018 C CA . LEU A 1 275 ? -20.775 -1.615 25.394 1.00 97.62 275 LEU A CA 1
ATOM 2019 C C . LEU A 1 275 ? -21.062 -2.447 24.136 1.00 97.62 275 LEU A C 1
ATOM 2021 O O . LEU A 1 275 ? -21.562 -1.892 23.160 1.00 97.62 275 LEU A O 1
ATOM 2025 N N . ALA A 1 276 ? -20.862 -3.769 24.182 1.00 95.94 276 ALA A N 1
ATOM 2026 C CA . ALA A 1 276 ? -21.245 -4.679 23.097 1.00 95.94 276 ALA A CA 1
ATOM 2027 C C . ALA A 1 276 ? -22.768 -4.715 22.850 1.00 95.94 276 ALA A C 1
ATOM 2029 O O . ALA A 1 276 ? -23.217 -4.977 21.738 1.00 95.94 276 ALA A O 1
ATOM 2030 N N . CYS A 1 277 ? -23.570 -4.416 23.876 1.00 97.12 277 CYS A N 1
ATOM 2031 C CA . CYS A 1 277 ? -25.022 -4.261 23.790 1.00 97.12 277 CYS A CA 1
ATOM 2032 C C . CYS A 1 277 ? -25.461 -2.806 23.529 1.00 97.12 277 CYS A C 1
ATOM 2034 O O . CYS A 1 277 ? -26.591 -2.441 23.878 1.00 97.12 277 CYS A O 1
ATOM 2036 N N . ASP A 1 278 ? -24.600 -1.962 22.954 1.00 95.75 278 ASP A N 1
ATOM 2037 C CA . ASP A 1 278 ? -24.839 -0.543 22.633 1.00 95.75 278 ASP A CA 1
ATOM 2038 C C . ASP A 1 278 ? -25.317 0.315 23.825 1.00 95.75 278 ASP A C 1
ATOM 2040 O O . ASP A 1 278 ? -25.952 1.356 23.645 1.00 95.75 278 ASP A O 1
ATOM 2044 N N . GLY A 1 279 ? -25.035 -0.109 25.058 1.00 95.12 279 GLY A N 1
ATOM 2045 C CA . GLY A 1 279 ? -25.512 0.521 26.291 1.00 95.12 279 GLY A CA 1
ATOM 2046 C C . GLY A 1 279 ? -26.924 0.109 26.733 1.00 95.12 279 GLY A C 1
ATOM 2047 O O . GLY A 1 279 ? -27.576 0.815 27.499 1.00 95.12 279 GLY A O 1
ATOM 2048 N N . SER A 1 280 ? -27.442 -1.020 26.243 1.00 96.56 280 SER A N 1
ATOM 2049 C CA . SER A 1 280 ? -28.771 -1.515 26.612 1.00 96.56 280 SER A CA 1
ATOM 2050 C C . SER A 1 280 ? -28.748 -2.319 27.910 1.00 96.56 280 SER A C 1
ATOM 2052 O O . SER A 1 280 ? -28.241 -3.440 27.955 1.00 96.56 280 SER A O 1
ATOM 2054 N N . TRP A 1 281 ? -29.408 -1.798 28.942 1.00 96.56 281 TRP A N 1
ATOM 2055 C CA . TRP A 1 281 ? -29.584 -2.462 30.236 1.00 96.56 281 TRP A CA 1
ATOM 2056 C C . TRP A 1 281 ? -30.200 -3.858 30.131 1.00 96.56 281 TRP A C 1
ATOM 2058 O O . TRP A 1 281 ? -29.654 -4.820 30.666 1.00 96.56 281 TRP A O 1
ATOM 2068 N N . ALA A 1 282 ? -31.320 -3.977 29.414 1.00 96.88 282 ALA A N 1
ATOM 2069 C CA . ALA A 1 282 ? -32.065 -5.226 29.291 1.00 96.88 282 ALA A CA 1
ATOM 2070 C C . ALA A 1 282 ? -31.269 -6.301 28.535 1.00 96.88 282 ALA A C 1
ATOM 2072 O O . ALA A 1 282 ? -31.179 -7.434 29.004 1.00 96.88 282 ALA A O 1
ATOM 2073 N N . ARG A 1 283 ? -30.634 -5.938 27.408 1.00 97.81 283 ARG A N 1
ATOM 2074 C CA . ARG A 1 283 ? -29.799 -6.878 26.639 1.00 97.81 283 ARG A CA 1
ATOM 2075 C C . ARG A 1 283 ? -28.567 -7.315 27.429 1.00 97.81 283 ARG A C 1
ATOM 2077 O O . ARG A 1 283 ? -28.245 -8.496 27.435 1.00 97.81 283 ARG A O 1
ATOM 2084 N N . THR A 1 284 ? -27.939 -6.394 28.159 1.00 98.31 284 THR A N 1
ATOM 2085 C CA . THR A 1 284 ? -26.784 -6.696 29.022 1.00 98.31 284 THR A CA 1
ATOM 2086 C C . THR A 1 284 ? -27.168 -7.643 30.157 1.00 98.31 284 THR A C 1
ATOM 2088 O O . THR A 1 284 ? -26.470 -8.615 30.421 1.00 98.31 284 THR A O 1
ATOM 2091 N N . ALA A 1 285 ? -28.306 -7.391 30.809 1.00 98.06 285 ALA A N 1
ATOM 2092 C CA . ALA A 1 285 ? -28.839 -8.239 31.872 1.00 98.06 285 ALA A CA 1
ATOM 2093 C C . ALA A 1 285 ? -29.114 -9.662 31.372 1.00 98.06 285 ALA A C 1
ATOM 2095 O O . ALA A 1 285 ? -28.707 -10.632 32.007 1.00 98.06 285 ALA A O 1
ATOM 2096 N N . GLN A 1 286 ? -29.733 -9.778 30.195 1.00 98.00 286 GLN A N 1
ATOM 2097 C CA . GLN A 1 286 ? -29.976 -11.060 29.546 1.00 98.00 286 GLN A CA 1
ATOM 2098 C C . GLN A 1 286 ? -28.670 -11.787 29.197 1.00 98.00 286 GLN A C 1
ATOM 2100 O O . GLN A 1 286 ? -28.546 -12.967 29.517 1.00 98.00 286 GLN A O 1
ATOM 2105 N N . ALA A 1 287 ? -27.705 -11.094 28.583 1.00 97.81 287 ALA A N 1
ATOM 2106 C CA . ALA A 1 287 ? -26.426 -11.667 28.162 1.00 97.81 287 ALA A CA 1
ATOM 2107 C C . ALA A 1 287 ? -25.570 -12.153 29.343 1.00 97.81 287 ALA A C 1
ATOM 2109 O O . ALA A 1 287 ? -24.912 -13.182 29.241 1.00 97.81 287 ALA A O 1
ATOM 2110 N N . LEU A 1 288 ? -25.619 -11.447 30.477 1.00 97.56 288 LEU A N 1
ATOM 2111 C CA . LEU A 1 288 ? -24.890 -11.814 31.696 1.00 97.56 288 LEU A CA 1
ATOM 2112 C C . LEU A 1 288 ? -25.680 -12.743 32.630 1.00 97.56 288 LEU A C 1
ATOM 2114 O O . LEU A 1 288 ? -25.174 -13.111 33.688 1.00 97.56 288 LEU A O 1
ATOM 2118 N N . HIS A 1 289 ? -26.927 -13.087 32.287 1.00 97.44 289 HIS A N 1
ATOM 2119 C CA . HIS A 1 289 ? -27.857 -13.806 33.165 1.00 97.44 289 HIS A CA 1
ATOM 2120 C C . HIS A 1 289 ? -28.029 -13.145 34.548 1.00 97.44 289 HIS A C 1
ATOM 2122 O O . HIS A 1 289 ? -28.102 -13.809 35.582 1.00 97.44 289 HIS A O 1
ATOM 2128 N N . LEU A 1 290 ? -28.099 -11.812 34.567 1.00 96.94 290 LEU A N 1
ATOM 2129 C CA . LEU A 1 290 ? -28.286 -10.999 35.766 1.00 96.94 290 LEU A CA 1
ATOM 2130 C C . LEU A 1 290 ? -29.645 -10.304 35.749 1.00 96.94 290 LEU A C 1
ATOM 2132 O O . LEU A 1 290 ? -30.243 -10.067 34.703 1.00 96.94 290 LEU A O 1
ATOM 2136 N N . HIS A 1 291 ? -30.115 -9.896 36.925 1.00 97.38 291 HIS A N 1
ATOM 2137 C CA . HIS A 1 291 ? -31.248 -8.984 36.999 1.00 97.38 291 HIS A CA 1
ATOM 2138 C C . HIS A 1 291 ? -30.834 -7.584 36.513 1.00 97.38 291 HIS A C 1
ATOM 2140 O O . HIS A 1 291 ? -29.733 -7.117 36.818 1.00 97.38 291 HIS A O 1
ATOM 2146 N N . VAL A 1 292 ? -31.732 -6.871 35.822 1.00 97.38 292 VAL A N 1
ATOM 2147 C CA . VAL A 1 292 ? -31.450 -5.537 35.254 1.00 97.38 292 VAL A CA 1
ATOM 2148 C C . VAL A 1 292 ? -30.960 -4.534 36.309 1.00 97.38 292 VAL A C 1
ATOM 2150 O O . VAL A 1 292 ? -30.010 -3.796 36.066 1.00 97.38 292 VAL A O 1
ATOM 2153 N N . ASN A 1 293 ? -31.504 -4.591 37.529 1.00 97.00 293 ASN A N 1
ATOM 2154 C CA . ASN A 1 293 ? -31.051 -3.765 38.659 1.00 97.00 293 ASN A CA 1
ATOM 2155 C C . ASN A 1 293 ? -29.576 -4.000 39.030 1.00 97.00 293 ASN A C 1
ATOM 2157 O O . ASN A 1 293 ? -28.882 -3.068 39.425 1.00 97.00 293 ASN A O 1
ATOM 2161 N N . THR A 1 294 ? -29.076 -5.233 38.908 1.00 96.50 294 THR A N 1
ATOM 2162 C CA . THR A 1 294 ? -27.662 -5.533 39.173 1.00 96.50 294 THR A CA 1
ATOM 2163 C C . THR A 1 294 ? -26.768 -4.910 38.108 1.00 96.50 294 THR A C 1
ATOM 2165 O O . THR A 1 294 ? -25.693 -4.414 38.441 1.00 96.50 294 THR A O 1
ATOM 2168 N N . VAL A 1 295 ? -27.213 -4.892 36.849 1.00 97.19 295 VAL A N 1
ATOM 2169 C CA . VAL A 1 295 ? -26.501 -4.198 35.769 1.00 97.19 295 VAL A CA 1
ATOM 2170 C C . VAL A 1 295 ? -26.486 -2.692 36.028 1.00 97.19 295 VAL A C 1
ATOM 2172 O O . VAL A 1 295 ? -25.404 -2.115 36.011 1.00 97.19 295 VAL A O 1
ATOM 2175 N N . HIS A 1 296 ? -27.635 -2.088 36.370 1.00 97.12 296 HIS A N 1
ATOM 2176 C CA . HIS A 1 296 ? -27.726 -0.679 36.794 1.00 97.12 296 HIS A CA 1
ATOM 2177 C C . HIS A 1 296 ? -26.701 -0.338 37.869 1.00 97.12 296 HIS A C 1
ATOM 2179 O O . HIS A 1 296 ? -25.843 0.514 37.659 1.00 97.12 296 HIS A O 1
ATOM 2185 N N . TYR A 1 297 ? -26.715 -1.084 38.973 1.00 96.44 297 TYR A N 1
ATOM 2186 C CA . TYR A 1 297 ? -25.775 -0.884 40.070 1.00 96.44 297 TYR A CA 1
ATOM 2187 C C . TYR A 1 297 ? -24.305 -0.964 39.625 1.00 96.44 297 TYR A C 1
ATOM 2189 O O . TYR A 1 297 ? -23.473 -0.156 40.044 1.00 96.44 297 TYR A O 1
ATOM 2197 N N . ARG A 1 298 ? -23.954 -1.954 38.793 1.00 96.00 298 ARG A N 1
ATOM 2198 C CA . ARG A 1 298 ? -22.572 -2.135 38.330 1.00 96.00 298 ARG A CA 1
ATOM 2199 C C . ARG A 1 298 ? -22.136 -1.016 37.392 1.00 96.00 298 ARG A C 1
ATOM 2201 O O . ARG A 1 298 ? -21.010 -0.548 37.529 1.00 96.00 298 ARG A O 1
ATOM 2208 N N . VAL A 1 299 ? -23.008 -0.562 36.498 1.00 97.00 299 VAL A N 1
ATOM 2209 C CA . VAL A 1 299 ? -22.719 0.566 35.607 1.00 97.00 299 VAL A CA 1
ATOM 2210 C C . VAL A 1 299 ? -22.573 1.863 36.396 1.00 97.00 299 VAL A C 1
ATOM 2212 O O . VAL A 1 299 ? -21.533 2.493 36.273 1.00 97.00 299 VAL A O 1
ATOM 2215 N N . GLU A 1 300 ? -23.493 2.201 37.303 1.00 96.19 300 GLU A N 1
ATOM 2216 C CA . GLU A 1 300 ? -23.355 3.389 38.170 1.00 96.19 300 GLU A CA 1
ATOM 2217 C C . GLU A 1 300 ? -22.059 3.354 38.999 1.00 96.19 300 GLU A C 1
ATOM 2219 O O . GLU A 1 300 ? -21.433 4.375 39.310 1.00 96.19 300 GLU A O 1
ATOM 2224 N N . ARG A 1 301 ? -21.628 2.153 39.405 1.00 94.88 301 ARG A N 1
ATOM 2225 C CA . ARG A 1 301 ? -20.339 1.959 40.073 1.00 94.88 301 ARG A CA 1
ATOM 2226 C C . ARG A 1 301 ? -19.169 2.223 39.125 1.00 94.88 301 ARG A C 1
ATOM 2228 O O . ARG A 1 301 ? -18.233 2.894 39.553 1.00 94.88 301 ARG A O 1
ATOM 2235 N N . ILE A 1 302 ? -19.213 1.722 37.891 1.00 96.06 302 ILE A N 1
ATOM 2236 C CA . ILE A 1 302 ? -18.190 1.972 36.865 1.00 96.06 302 ILE A CA 1
ATOM 2237 C C . ILE A 1 302 ? -18.081 3.467 36.568 1.00 96.06 302 ILE A C 1
ATOM 2239 O O . ILE A 1 302 ? -16.975 4.007 36.592 1.00 96.06 302 ILE A O 1
ATOM 2243 N N . GLU A 1 303 ? -19.208 4.141 36.352 1.00 96.69 303 GLU A N 1
ATOM 2244 C CA . GLU A 1 303 ? -19.265 5.572 36.050 1.00 96.69 303 GLU A CA 1
ATOM 2245 C C . GLU A 1 303 ? -18.598 6.401 37.147 1.00 96.69 303 GLU A C 1
ATOM 2247 O O . GLU A 1 303 ? -17.693 7.195 36.898 1.00 96.69 303 GLU A O 1
ATOM 2252 N N . ARG A 1 304 ? -18.958 6.133 38.404 1.00 95.00 304 ARG A N 1
ATOM 2253 C CA . ARG A 1 304 ? -18.381 6.811 39.570 1.00 95.00 304 ARG A CA 1
ATOM 2254 C C . ARG A 1 304 ? -16.890 6.543 39.771 1.00 95.00 304 ARG A C 1
ATOM 2256 O O . ARG A 1 304 ? -16.190 7.430 40.245 1.00 95.00 304 ARG A O 1
ATOM 2263 N N . LEU A 1 305 ? -16.409 5.334 39.478 1.00 94.25 305 LEU A N 1
ATOM 2264 C CA . LEU A 1 305 ? -14.987 4.995 39.627 1.00 94.25 305 LEU A CA 1
ATOM 2265 C C . LEU A 1 305 ? -14.140 5.640 38.527 1.00 94.25 305 LEU A C 1
ATOM 2267 O O . LEU A 1 305 ? -13.067 6.162 38.798 1.00 94.25 305 LEU A O 1
ATOM 2271 N N . THR A 1 306 ? -14.632 5.609 37.292 1.00 94.75 306 THR A N 1
ATOM 2272 C CA . THR A 1 306 ? -13.924 6.124 36.111 1.00 94.75 306 THR A CA 1
ATOM 2273 C C . THR A 1 306 ? -14.131 7.621 35.872 1.00 94.75 306 THR A C 1
ATOM 2275 O O . THR A 1 306 ? -13.407 8.206 35.063 1.00 94.75 306 THR A O 1
ATOM 2278 N N . GLY A 1 307 ? -15.111 8.234 36.545 1.00 95.88 307 GLY A N 1
ATOM 2279 C CA . GLY A 1 307 ? -15.530 9.620 36.329 1.00 95.88 307 GLY A CA 1
ATOM 2280 C C . GLY A 1 307 ? -16.195 9.854 34.969 1.00 95.88 307 GLY A C 1
ATOM 2281 O O . GLY A 1 307 ? -16.142 10.971 34.462 1.00 95.88 307 GLY A O 1
ATOM 2282 N N . ARG A 1 308 ? -16.763 8.808 34.359 1.00 97.00 308 ARG A N 1
ATOM 2283 C CA . ARG A 1 308 ? -17.334 8.819 33.005 1.00 97.00 308 ARG A CA 1
ATOM 2284 C C . ARG A 1 308 ? -18.812 8.470 33.030 1.00 97.00 308 ARG A C 1
ATOM 2286 O O . ARG A 1 308 ? -19.228 7.664 33.845 1.00 97.00 308 ARG A O 1
ATOM 2293 N N . ASP A 1 309 ? -19.579 9.052 32.125 1.00 96.88 309 ASP A N 1
ATOM 2294 C CA . ASP A 1 309 ? -21.024 8.885 31.994 1.00 96.88 309 ASP A CA 1
ATOM 2295 C C . ASP A 1 309 ? -21.327 7.969 30.799 1.00 96.88 309 ASP A C 1
ATOM 2297 O O . ASP A 1 309 ? -21.177 8.346 29.636 1.00 96.88 309 ASP A O 1
ATOM 2301 N N . LEU A 1 310 ? -21.766 6.741 31.075 1.00 96.81 310 LEU A N 1
ATOM 2302 C CA . LEU A 1 310 ? -22.036 5.707 30.078 1.00 96.81 310 LEU A CA 1
ATOM 2303 C C . LEU A 1 310 ? -23.307 5.985 29.256 1.00 96.81 310 LEU A C 1
ATOM 2305 O O . LEU A 1 310 ? -23.562 5.277 28.277 1.00 96.81 310 LEU A O 1
ATOM 2309 N N . SER A 1 311 ? -24.062 7.045 29.567 1.00 94.44 311 SER A N 1
ATOM 2310 C CA . SER A 1 311 ? -25.087 7.582 28.665 1.00 94.44 311 SER A CA 1
ATOM 2311 C C . SER A 1 311 ? -24.488 8.414 27.519 1.00 94.44 311 SER A C 1
ATOM 2313 O O . SER A 1 311 ? -25.086 8.518 26.442 1.00 94.44 311 SER A O 1
ATOM 2315 N N . ARG A 1 312 ? -23.274 8.960 27.689 1.00 96.31 312 ARG A N 1
ATOM 2316 C CA . ARG A 1 312 ? -22.593 9.786 26.682 1.00 96.31 312 ARG A CA 1
ATOM 2317 C C . ARG A 1 312 ? -21.807 8.925 25.706 1.00 96.31 312 ARG A C 1
ATOM 2319 O O . ARG A 1 312 ? -21.087 8.002 26.075 1.00 96.31 312 ARG A O 1
ATOM 2326 N N . LEU A 1 313 ? -21.917 9.247 24.417 1.00 95.44 313 LEU A N 1
ATOM 2327 C CA . LEU A 1 313 ? -21.189 8.527 23.369 1.00 95.44 313 LEU A CA 1
ATOM 2328 C C . LEU A 1 313 ? -19.668 8.637 23.546 1.00 95.44 313 LEU A C 1
ATOM 2330 O O . LEU A 1 313 ? -18.979 7.629 23.453 1.00 95.44 313 LEU A O 1
ATOM 2334 N N . THR A 1 314 ? -19.155 9.837 23.818 1.00 96.56 314 THR A N 1
ATOM 2335 C CA . THR A 1 314 ? -17.711 10.084 23.952 1.00 96.56 314 THR A CA 1
ATOM 2336 C C . THR A 1 314 ? -17.089 9.240 25.063 1.00 96.56 314 THR A C 1
ATOM 2338 O O . THR A 1 314 ? -16.070 8.593 24.853 1.00 96.56 314 THR A O 1
ATOM 2341 N N . ASP A 1 315 ? -17.757 9.164 26.210 1.00 97.12 315 ASP A N 1
ATOM 2342 C CA . ASP A 1 315 ? -17.287 8.413 27.373 1.00 97.12 315 ASP A CA 1
ATOM 2343 C C . ASP A 1 315 ? -17.345 6.897 27.133 1.00 97.12 315 ASP A C 1
ATOM 2345 O O . ASP A 1 315 ? -16.431 6.165 27.521 1.00 97.12 315 ASP A O 1
ATOM 2349 N N . ARG A 1 316 ? -18.377 6.419 26.421 1.00 97.19 316 ARG A N 1
ATOM 2350 C CA . ARG A 1 316 ? -18.445 5.029 25.943 1.00 97.19 316 ARG A CA 1
ATOM 2351 C C . ARG A 1 316 ? -17.301 4.694 24.987 1.00 97.19 316 ARG A C 1
ATOM 2353 O O . ARG A 1 316 ? -16.722 3.619 25.112 1.00 97.19 316 ARG A O 1
ATOM 2360 N N . LEU A 1 317 ? -16.965 5.593 24.059 1.00 95.88 317 LEU A N 1
ATOM 2361 C CA . LEU A 1 317 ? -15.858 5.398 23.116 1.00 95.88 317 LEU A CA 1
ATOM 2362 C C . LEU A 1 317 ? -14.503 5.365 23.827 1.00 95.88 317 LEU A C 1
ATOM 2364 O O . LEU A 1 317 ? -13.686 4.504 23.514 1.00 95.88 317 LEU A O 1
ATOM 2368 N N . ASP A 1 318 ? -14.289 6.236 24.812 1.00 95.88 318 ASP A N 1
ATOM 2369 C CA . ASP A 1 318 ? -13.100 6.227 25.670 1.00 95.88 318 ASP A CA 1
ATOM 2370 C C . ASP A 1 318 ? -12.933 4.887 26.399 1.00 95.88 318 ASP A C 1
ATOM 2372 O O . ASP A 1 318 ? -11.852 4.296 26.393 1.00 95.88 318 ASP A O 1
ATOM 2376 N N . LEU A 1 319 ? -14.009 4.400 27.027 1.00 97.06 319 LEU A N 1
ATOM 2377 C CA . LEU A 1 319 ? -14.007 3.132 27.760 1.00 97.06 319 LEU A CA 1
ATOM 2378 C C . LEU A 1 319 ? -13.805 1.943 26.816 1.00 97.06 319 LEU A C 1
ATOM 2380 O O . LEU A 1 319 ? -13.018 1.051 27.126 1.00 97.06 319 LEU A O 1
ATOM 2384 N N . TRP A 1 320 ? -14.447 1.953 25.646 1.00 96.69 320 TRP A N 1
ATOM 2385 C CA . TRP A 1 320 ? -14.255 0.927 24.623 1.00 96.69 320 TRP A CA 1
ATOM 2386 C C . TRP A 1 320 ? -12.814 0.910 24.097 1.00 96.69 320 TRP A C 1
ATOM 2388 O O . TRP A 1 320 ? -12.178 -0.140 24.060 1.00 96.69 320 TRP A O 1
ATOM 2398 N N . ALA A 1 321 ? -12.252 2.077 23.770 1.00 96.44 321 ALA A N 1
ATOM 2399 C CA . ALA A 1 321 ? -10.858 2.209 23.354 1.00 96.44 321 ALA A CA 1
ATOM 2400 C C . ALA A 1 321 ? -9.891 1.707 24.434 1.00 96.44 321 ALA A C 1
ATOM 2402 O O . ALA A 1 321 ? -8.901 1.045 24.124 1.00 96.44 321 ALA A O 1
ATOM 2403 N N . ALA A 1 322 ? -10.179 1.995 25.705 1.00 96.00 322 ALA A N 1
ATOM 2404 C CA . ALA A 1 322 ? -9.348 1.560 26.816 1.00 96.00 322 ALA A CA 1
ATOM 2405 C C . ALA A 1 322 ? -9.395 0.040 27.013 1.00 96.00 322 ALA A C 1
ATOM 2407 O O . ALA A 1 322 ? -8.357 -0.558 27.293 1.00 96.00 322 ALA A O 1
ATOM 2408 N N . LEU A 1 323 ? -10.558 -0.589 26.807 1.00 95.25 323 LEU A N 1
ATOM 2409 C CA . LEU A 1 323 ? -10.688 -2.048 26.794 1.00 95.25 323 LEU A CA 1
ATOM 2410 C C . LEU A 1 323 ? -9.864 -2.679 25.663 1.00 95.25 323 LEU A C 1
ATOM 2412 O O . LEU A 1 323 ? -9.177 -3.665 25.902 1.00 95.25 323 LEU A O 1
ATOM 2416 N N . LEU A 1 324 ? -9.857 -2.074 24.469 1.00 93.19 324 LEU A N 1
ATOM 2417 C CA . LEU A 1 324 ? -9.033 -2.514 23.331 1.00 93.19 324 LEU A CA 1
ATOM 2418 C C . LEU A 1 324 ? -7.519 -2.300 23.535 1.00 93.19 324 LEU A C 1
ATOM 2420 O O . LEU A 1 324 ? -6.708 -2.847 22.789 1.00 93.19 324 LEU A O 1
ATOM 2424 N N . CYS A 1 325 ? -7.128 -1.473 24.508 1.00 91.56 325 CYS A N 1
ATOM 2425 C CA . CYS A 1 325 ? -5.731 -1.183 24.841 1.00 91.56 325 CYS A CA 1
ATOM 2426 C C . CYS A 1 325 ? -5.170 -2.041 25.985 1.00 91.56 325 CYS A C 1
ATOM 2428 O O . CYS A 1 325 ? -3.990 -1.884 26.313 1.00 91.56 325 CYS A O 1
ATOM 2430 N N . ARG A 1 326 ? -6.003 -2.880 26.610 1.00 82.81 326 ARG A N 1
ATOM 2431 C CA . ARG A 1 326 ? -5.603 -3.819 27.663 1.00 82.81 326 ARG A CA 1
ATOM 2432 C C . ARG A 1 326 ? -4.773 -4.964 27.090 1.00 82.81 326 ARG A C 1
ATOM 2434 O O . ARG A 1 326 ? -3.759 -5.301 27.741 1.00 82.81 326 ARG A O 1
#

Sequence (326 aa):
MTLAALALTGDLVRPARLTVPRLLRWPQHRADVSFECATSGIRHHRFAGPRLYDVLADAGPGFDPGRRKDRLRFLIAVTGTDGHHAVLSWAEIDPDFAAEPVLLAVSIDDTPLDAAGPQLVLPQDRCGARHISGITAIRVDGGYRFEPDGSRGSALRRPAPATPGRASAAGRLGDVWQLVGGCVPDTVLHGGTAAPVAGPEGLPGAPAQARYAARNGAPGTSRLTDATSLTSLDGLLAGVPAEVRRAFGAKVLGPLLETGRPPIAALLDTLETFLACDGSWARTAQALHLHVNTVHYRVERIERLTGRDLSRLTDRLDLWAALLCR

Radius of gyration: 32.66 Å; Cα contacts (8 Å, |Δi|>4): 532; chains: 1; bounding box: 72×46×90 Å

pLDDT: mean 85.85, std 15.56, range [29.98, 98.38]